Protein AF-A0A2L2YFV2-F1 (afdb_monomer_lite)

InterPro domains:
  IPR015350 Beta-trefoil DNA-binding domain [PF09270] (28-150)
  IPR015350 Beta-trefoil DNA-binding domain [SM01268] (1-150)
  IPR036358 Beta-trefoil domain superfamily [SSF110217] (1-155)
  IPR040159 Suppressor of hairless-like [PTHR10665] (2-182)

Radius of gyration: 19.8 Å; chains: 1; bounding box: 52×30×69 Å

Sequence (187 aa):
VCIASGSRVALFNRLLSQPVSTRYPHVENGNFHASSTQWGAFTIHILDDTESESEEFTVYDGYIHYGSTVKLVCSVTGMALPRLLMGKVDKQTALLDADDPVSQLHKCAFYMRDTERMYLCLSKERIIQFEATPCPKEPNKEMINDGSSWTVISTDKAEYTFCEGMGPVRSTVTPVPVVHSLQFMIF

pLDDT: mean 94.72, std 4.3, range [67.19, 98.56]

Foldseek 3Di:
DFAKQQFKKWKWADVVVDLQRIWTFDADPNATWTDSPDHFIWHKFFADPPDDWDLDGDGDTDTDWQQTFIWTAGPPPRDIDTTWGKFFDDPQKTFQPGGGGDDAFGKIFTAHPPDQQWTFFDDPTGTDTDHWDQDPVCNRITGHDSRRIMTMHTDDDDDADDDPPVDDDPDDCPPGDDDDDDDDDDD

Secondary structure (DSSP, 8-state):
-BPBTT-EEEEEEEGGG-GGGEEEEEEETTEEEEESS----EEEEE--TTPPS-SS---B-SB-BTT-EEEEEETTT--B---EEEEEEETTEEESS--SBPBTT-EEEEEETTSSSEEEEEETTEEEEEEPEEPTT-TTEEE--GGG-EEEEE----------TTS--SS--PSPP------PPP-

Organism: Parasteatoda tepidariorum (NCBI:txid114398)

Structure (mmCIF, N/CA/C/O backbone):
data_AF-A0A2L2YFV2-F1
#
_entry.id   AF-A0A2L2YFV2-F1
#
loop_
_atom_site.group_PDB
_atom_site.id
_atom_site.type_symbol
_atom_site.label_atom_id
_atom_site.label_alt_id
_atom_site.label_comp_id
_atom_site.label_asym_id
_atom_site.label_entity_id
_atom_site.label_seq_id
_atom_site.pdbx_PDB_ins_code
_atom_site.Cartn_x
_atom_site.Cartn_y
_atom_site.Cartn_z
_atom_site.occupancy
_atom_site.B_iso_or_equiv
_atom_site.auth_seq_id
_atom_site.auth_comp_id
_atom_site.auth_asym_id
_atom_site.auth_atom_id
_atom_site.pdbx_PDB_model_num
ATOM 1 N N . VAL A 1 1 ? -6.351 14.250 -5.534 1.00 84.94 1 VAL A N 1
ATOM 2 C CA . VAL A 1 1 ? -5.660 13.244 -6.378 1.00 84.94 1 VAL A CA 1
ATOM 3 C C . VAL A 1 1 ? -5.932 11.892 -5.749 1.00 84.94 1 VAL A C 1
ATOM 5 O O . VAL A 1 1 ? -5.457 11.674 -4.640 1.00 84.94 1 VAL A O 1
ATOM 8 N N . CYS A 1 2 ? -6.748 11.060 -6.396 1.00 94.50 2 CYS A N 1
ATOM 9 C CA . CYS A 1 2 ? -7.244 9.795 -5.841 1.00 94.50 2 CYS A CA 1
ATOM 10 C C . CYS A 1 2 ? -6.307 8.620 -6.161 1.00 94.50 2 CYS A C 1
ATOM 12 O O . CYS A 1 2 ? -5.455 8.729 -7.044 1.00 94.50 2 CYS A O 1
ATOM 14 N N . ILE A 1 3 ? -6.477 7.505 -5.452 1.00 97.88 3 ILE A N 1
ATOM 15 C CA . ILE A 1 3 ? -5.780 6.237 -5.709 1.00 97.88 3 ILE A CA 1
ATOM 16 C C . ILE A 1 3 ? -6.715 5.319 -6.501 1.00 97.88 3 ILE A C 1
ATOM 18 O O . ILE A 1 3 ? -7.868 5.146 -6.116 1.00 97.88 3 ILE A O 1
ATOM 22 N N . ALA A 1 4 ? -6.238 4.754 -7.610 1.00 98.12 4 ALA A N 1
ATOM 23 C CA . ALA A 1 4 ? -7.005 3.822 -8.437 1.00 98.12 4 ALA A CA 1
ATOM 24 C C . ALA A 1 4 ? -6.708 2.363 -8.061 1.00 98.12 4 ALA A C 1
ATOM 26 O O . ALA A 1 4 ? -5.579 2.034 -7.682 1.00 98.12 4 ALA A O 1
ATOM 27 N N . SER A 1 5 ? -7.698 1.488 -8.219 1.00 98.25 5 SER A N 1
ATOM 28 C CA . SER A 1 5 ? -7.498 0.037 -8.201 1.00 98.25 5 SER A CA 1
ATOM 29 C C . SER A 1 5 ? -6.490 -0.370 -9.279 1.00 98.25 5 SER A C 1
ATOM 31 O O . SER A 1 5 ? -6.430 0.237 -10.347 1.00 98.25 5 SER A O 1
ATOM 33 N N . GLY A 1 6 ? -5.637 -1.346 -8.978 1.00 97.75 6 GLY A N 1
ATOM 34 C CA . GLY A 1 6 ? -4.541 -1.781 -9.845 1.00 97.75 6 GLY A CA 1
ATOM 35 C C . GLY A 1 6 ? -3.330 -0.840 -9.884 1.00 97.75 6 GLY A C 1
ATOM 36 O O . GLY A 1 6 ? -2.313 -1.192 -10.482 1.00 97.75 6 GLY A O 1
ATOM 37 N N . SER A 1 7 ? -3.382 0.332 -9.238 1.00 97.94 7 SER A N 1
ATOM 38 C CA . SER A 1 7 ? -2.209 1.207 -9.121 1.00 97.94 7 SER A CA 1
ATOM 39 C C . SER A 1 7 ? -1.260 0.738 -8.015 1.00 97.94 7 SER A C 1
ATOM 41 O O . SER A 1 7 ? -1.624 -0.059 -7.147 1.00 97.94 7 SER A O 1
ATOM 43 N N . ARG A 1 8 ? -0.017 1.231 -8.039 1.00 98.31 8 ARG A N 1
ATOM 44 C CA . ARG A 1 8 ? 0.983 0.925 -7.010 1.00 98.31 8 ARG A CA 1
ATOM 45 C C . ARG A 1 8 ? 0.995 1.994 -5.930 1.00 98.31 8 ARG A C 1
ATOM 47 O O . ARG A 1 8 ? 0.986 3.190 -6.221 1.00 98.31 8 ARG A O 1
ATOM 54 N N . VAL A 1 9 ? 1.100 1.559 -4.682 1.00 98.50 9 VAL A N 1
ATOM 55 C CA . VAL A 1 9 ? 1.218 2.412 -3.501 1.00 98.50 9 VAL A CA 1
ATOM 56 C C . VAL A 1 9 ? 2.385 1.977 -2.623 1.00 98.50 9 VAL A C 1
ATOM 58 O O . VAL A 1 9 ? 2.744 0.802 -2.572 1.00 98.50 9 VAL A O 1
ATOM 61 N N . ALA A 1 10 ? 2.968 2.931 -1.912 1.00 98.38 10 ALA A N 1
ATOM 62 C CA . ALA A 1 10 ? 3.795 2.680 -0.747 1.00 98.38 10 ALA A CA 1
ATOM 63 C C . ALA A 1 10 ? 3.011 3.056 0.510 1.00 98.38 10 ALA A C 1
ATOM 65 O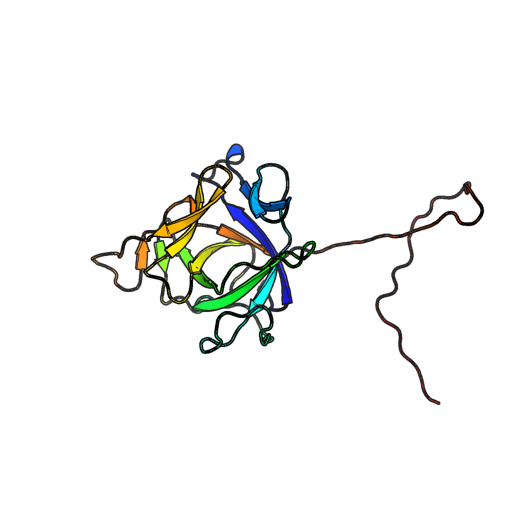 O . ALA A 1 10 ? 2.170 3.961 0.507 1.00 98.38 10 ALA A O 1
ATOM 66 N N . LEU A 1 11 ? 3.326 2.359 1.595 1.00 98.19 11 LEU A N 1
ATOM 67 C CA . LEU A 1 11 ? 2.799 2.636 2.921 1.00 98.19 11 LEU A CA 1
ATOM 68 C C . LEU A 1 11 ? 3.949 3.024 3.838 1.00 98.19 11 LEU A C 1
ATOM 70 O O . LEU A 1 11 ? 5.046 2.474 3.739 1.00 98.19 11 LEU A O 1
ATOM 74 N N . PHE A 1 12 ? 3.698 3.946 4.757 1.00 97.31 12 PHE A N 1
ATOM 75 C CA . PHE A 1 12 ? 4.652 4.232 5.817 1.00 97.31 12 PHE A CA 1
ATOM 76 C C . PHE A 1 12 ? 3.969 4.646 7.110 1.00 97.31 12 PHE A C 1
ATOM 78 O O . PHE A 1 12 ? 2.925 5.294 7.111 1.00 97.31 12 PHE A O 1
ATOM 85 N N . ASN A 1 13 ? 4.589 4.300 8.228 1.00 95.88 13 ASN A N 1
ATOM 86 C CA . ASN A 1 13 ? 4.187 4.737 9.555 1.00 95.88 13 ASN A CA 1
ATOM 87 C C . ASN A 1 13 ? 5.272 5.657 10.129 1.00 95.88 13 ASN A C 1
ATOM 89 O O . ASN A 1 13 ? 6.462 5.428 9.911 1.00 95.88 13 ASN A O 1
ATOM 93 N N . ARG A 1 14 ? 4.860 6.704 10.852 1.00 91.50 14 ARG A N 1
ATOM 94 C CA . ARG A 1 14 ? 5.745 7.573 11.642 1.00 91.50 14 ARG A CA 1
ATOM 95 C C . ARG A 1 14 ? 5.213 7.666 13.062 1.00 91.50 14 ARG A C 1
ATOM 97 O O . ARG A 1 14 ? 4.326 8.478 13.336 1.00 91.50 14 ARG A O 1
ATOM 104 N N . LEU A 1 15 ? 5.786 6.881 13.969 1.00 84.94 15 LEU A N 1
ATOM 105 C CA . LEU A 1 15 ? 5.454 6.957 15.390 1.00 84.94 15 LEU A CA 1
ATOM 106 C C . LEU A 1 15 ? 5.728 8.370 15.913 1.00 84.94 15 LEU A C 1
ATOM 108 O O . LEU A 1 15 ? 6.819 8.915 15.711 1.00 84.94 15 LEU A O 1
ATOM 112 N N . LEU A 1 16 ? 4.720 8.961 16.561 1.00 81.12 16 LEU A N 1
ATOM 113 C CA . LEU A 1 16 ? 4.769 10.304 17.150 1.00 81.12 16 LEU A CA 1
ATOM 114 C C . LEU A 1 16 ? 5.212 11.410 16.173 1.00 81.12 16 LEU A C 1
ATOM 116 O O . LEU A 1 16 ? 5.716 12.449 16.590 1.00 81.12 16 LEU A O 1
ATOM 120 N N . SER A 1 17 ? 5.033 11.202 14.864 1.00 79.00 17 SER A N 1
ATOM 121 C CA . SER A 1 17 ? 5.458 12.141 13.813 1.00 79.00 17 SER A CA 1
ATOM 122 C C . SER A 1 17 ? 6.967 12.445 13.787 1.00 79.00 17 SER A C 1
ATOM 124 O O . SER A 1 17 ? 7.381 13.479 13.265 1.00 79.00 17 SER A O 1
ATOM 126 N N . GLN A 1 18 ? 7.810 11.547 14.306 1.00 83.81 18 GLN A N 1
ATOM 127 C CA . GLN A 1 18 ? 9.267 11.706 14.271 1.00 83.81 18 GLN A CA 1
ATOM 128 C C . GLN A 1 18 ? 9.857 11.149 12.958 1.00 83.81 18 GLN A C 1
ATOM 130 O O . GLN A 1 18 ? 9.578 10.007 12.604 1.00 83.81 18 GLN A O 1
ATOM 135 N N . PRO A 1 19 ? 10.714 11.879 12.217 1.00 84.75 19 PRO A N 1
ATOM 136 C CA . PRO A 1 19 ? 11.273 11.367 10.958 1.00 84.75 19 PRO A CA 1
ATOM 137 C C . PRO A 1 19 ? 12.090 10.075 11.122 1.00 84.75 19 PRO A C 1
ATOM 139 O O . PRO A 1 19 ? 11.992 9.172 10.293 1.00 84.75 19 PRO A O 1
ATOM 142 N N . VAL A 1 20 ? 12.840 9.950 12.223 1.00 90.00 20 VAL A N 1
ATOM 143 C CA . VAL A 1 20 ? 13.681 8.776 12.536 1.00 90.00 20 VAL A CA 1
ATOM 144 C C . VAL A 1 20 ? 12.870 7.505 12.833 1.00 90.00 20 VAL A C 1
ATOM 146 O O . VAL A 1 20 ? 13.371 6.383 12.710 1.00 90.00 20 VAL A O 1
ATOM 149 N N . SER A 1 21 ? 11.594 7.657 13.192 1.00 90.38 21 SER A N 1
ATOM 150 C CA . SER A 1 21 ? 10.694 6.533 13.444 1.00 90.38 21 SER A CA 1
ATOM 151 C C . SER A 1 21 ? 9.995 6.040 12.178 1.00 90.38 21 SER A C 1
ATOM 153 O O . SER A 1 21 ? 9.200 5.108 12.268 1.00 90.38 21 SER A O 1
ATOM 155 N N . THR A 1 22 ? 10.293 6.621 11.006 1.00 95.19 22 THR A N 1
ATOM 156 C CA . THR A 1 22 ? 9.661 6.194 9.754 1.00 95.19 22 THR A CA 1
ATOM 157 C C . THR A 1 22 ? 9.969 4.725 9.487 1.00 95.19 22 THR A C 1
ATOM 159 O O . THR A 1 22 ? 11.131 4.303 9.522 1.00 95.19 22 THR A O 1
ATOM 162 N N . ARG A 1 23 ? 8.921 3.943 9.243 1.00 96.88 23 ARG A N 1
ATOM 163 C CA . ARG A 1 23 ? 9.013 2.544 8.830 1.00 96.88 23 ARG A CA 1
ATOM 164 C C . ARG A 1 23 ? 8.089 2.287 7.653 1.00 96.88 23 ARG A C 1
ATOM 166 O O . ARG A 1 23 ? 6.987 2.833 7.604 1.00 96.88 23 ARG A O 1
ATOM 173 N N . TYR A 1 24 ? 8.528 1.427 6.750 1.00 97.06 24 TYR A N 1
ATOM 174 C CA . TYR A 1 24 ? 7.813 1.052 5.539 1.00 97.06 24 TYR A CA 1
ATOM 175 C C . TYR A 1 24 ? 7.578 -0.459 5.542 1.00 97.06 24 TYR A C 1
ATOM 177 O O . TYR A 1 24 ? 8.526 -1.207 5.799 1.00 97.06 24 TYR A O 1
ATOM 185 N N . PRO A 1 25 ? 6.361 -0.946 5.247 1.00 96.06 25 PRO A N 1
ATOM 186 C CA . PRO A 1 25 ? 6.159 -2.352 4.953 1.00 96.06 25 PRO A CA 1
ATOM 187 C C . PRO A 1 25 ? 7.020 -2.750 3.756 1.00 96.06 25 PRO A C 1
ATOM 189 O O . PRO A 1 25 ? 7.014 -2.089 2.715 1.00 96.06 25 PRO A O 1
ATOM 192 N N . HIS A 1 26 ? 7.776 -3.823 3.919 1.00 95.94 26 HIS A N 1
ATOM 193 C CA . HIS A 1 26 ? 8.651 -4.379 2.902 1.00 95.94 26 HIS A CA 1
ATOM 194 C C . HIS A 1 26 ? 8.616 -5.905 2.999 1.00 95.94 26 HIS A C 1
ATOM 196 O O . HIS A 1 26 ? 8.354 -6.467 4.066 1.00 95.94 26 HIS A O 1
ATOM 202 N N . VAL A 1 27 ? 8.837 -6.574 1.871 1.00 94.00 27 VAL A N 1
ATOM 203 C CA . VAL A 1 27 ? 8.845 -8.033 1.796 1.00 94.00 27 VAL A CA 1
ATOM 204 C C . VAL A 1 27 ? 10.265 -8.481 1.505 1.00 94.00 27 VAL A C 1
ATOM 206 O O . VAL A 1 27 ? 10.822 -8.153 0.464 1.00 94.00 27 VAL A O 1
ATOM 209 N N . GLU A 1 28 ? 10.842 -9.250 2.419 1.00 91.44 28 GLU A N 1
ATOM 210 C CA . GLU A 1 28 ? 12.174 -9.838 2.269 1.00 91.44 28 GLU A CA 1
ATOM 211 C C . GLU A 1 28 ? 12.137 -11.265 2.813 1.00 91.44 28 GLU A C 1
ATOM 213 O O . GLU A 1 28 ? 11.465 -11.536 3.810 1.00 91.44 28 GLU A O 1
ATOM 218 N N . ASN A 1 29 ? 12.820 -12.193 2.136 1.00 89.00 29 ASN A N 1
ATOM 219 C CA . ASN A 1 29 ? 12.881 -13.608 2.524 1.00 89.00 29 ASN A CA 1
ATOM 220 C C . ASN A 1 29 ? 11.495 -14.227 2.794 1.00 89.00 29 ASN A C 1
ATOM 222 O O . ASN A 1 29 ? 11.298 -14.945 3.775 1.00 89.00 29 ASN A O 1
ATOM 226 N N . GLY A 1 30 ? 10.515 -13.898 1.947 1.00 87.25 30 GLY A N 1
ATOM 227 C CA . GLY A 1 30 ? 9.156 -14.431 2.045 1.00 87.25 30 GLY A CA 1
ATOM 228 C C . GLY A 1 30 ? 8.348 -13.924 3.244 1.00 87.25 30 GLY A C 1
ATOM 229 O O . GLY A 1 30 ? 7.367 -14.564 3.606 1.00 87.25 30 GLY A O 1
ATOM 230 N N . ASN A 1 31 ? 8.744 -12.821 3.891 1.00 89.88 31 ASN A N 1
ATOM 231 C CA . ASN A 1 31 ? 8.040 -12.280 5.053 1.00 89.88 31 ASN A CA 1
ATOM 232 C C . ASN A 1 31 ? 7.833 -10.766 4.964 1.00 89.88 31 ASN A C 1
ATOM 234 O O . ASN A 1 31 ? 8.729 -10.010 4.577 1.00 89.88 31 ASN A O 1
ATOM 238 N N . PHE A 1 32 ? 6.655 -10.323 5.410 1.00 92.00 32 PHE A N 1
ATOM 239 C CA . PHE A 1 32 ? 6.383 -8.913 5.661 1.00 92.00 32 PHE A CA 1
ATOM 240 C C . PHE A 1 32 ? 7.099 -8.461 6.932 1.00 92.00 32 PHE A C 1
ATOM 242 O O . PHE A 1 32 ? 6.913 -9.020 8.013 1.00 92.00 32 PHE A O 1
ATOM 249 N N . HIS A 1 33 ? 7.879 -7.400 6.812 1.00 93.94 33 HIS A N 1
ATOM 250 C CA . HIS A 1 33 ? 8.497 -6.713 7.936 1.00 93.94 33 HIS A CA 1
ATOM 251 C C . HIS A 1 33 ? 8.412 -5.204 7.711 1.00 93.94 33 HIS A C 1
ATOM 253 O O . HIS A 1 33 ? 7.942 -4.727 6.675 1.00 93.94 33 HIS A O 1
ATOM 259 N N . ALA A 1 34 ? 8.833 -4.445 8.712 1.00 94.38 34 ALA A N 1
ATOM 260 C CA . ALA A 1 34 ? 8.837 -2.999 8.656 1.00 94.38 34 ALA A CA 1
ATOM 261 C C . ALA A 1 34 ? 10.274 -2.482 8.621 1.00 94.38 34 ALA A C 1
ATOM 263 O O . ALA A 1 34 ? 10.976 -2.502 9.632 1.00 94.38 34 ALA A O 1
ATOM 264 N N . SER A 1 35 ? 10.705 -2.016 7.453 1.00 95.31 35 SER A N 1
ATOM 265 C CA . SER A 1 35 ? 12.066 -1.544 7.216 1.00 95.31 35 SER A CA 1
ATOM 266 C C . SER A 1 35 ? 12.187 -0.036 7.441 1.00 95.31 35 SER A C 1
ATOM 268 O O . SER A 1 35 ? 11.247 0.726 7.218 1.00 95.31 35 SER A O 1
ATOM 270 N N . SER A 1 36 ? 13.351 0.410 7.913 1.00 94.88 36 SER A N 1
ATOM 271 C CA . SER A 1 36 ? 13.714 1.830 8.029 1.00 94.88 36 SER A CA 1
ATOM 272 C C . SER A 1 36 ? 14.465 2.360 6.803 1.00 94.88 36 SER A C 1
ATOM 274 O O . SER A 1 36 ? 14.650 3.571 6.684 1.00 94.88 36 SER A O 1
ATOM 276 N N . THR A 1 37 ? 14.898 1.477 5.899 1.00 94.88 37 THR A N 1
ATOM 277 C CA . THR A 1 37 ? 15.796 1.799 4.775 1.00 94.88 37 THR A CA 1
ATOM 278 C C . THR A 1 37 ? 15.232 1.410 3.412 1.00 94.88 37 THR A C 1
ATOM 280 O O . THR A 1 37 ? 15.624 1.992 2.404 1.00 94.88 37 THR A O 1
ATOM 283 N N . GLN A 1 38 ? 14.311 0.451 3.371 1.00 95.44 38 GLN A N 1
ATOM 284 C CA . GLN A 1 38 ? 13.668 -0.050 2.160 1.00 95.44 38 GLN A CA 1
ATOM 285 C C . GLN A 1 38 ? 12.155 0.079 2.292 1.00 95.44 38 GLN A C 1
ATOM 287 O O . GLN A 1 38 ? 11.626 0.114 3.399 1.00 95.44 38 GLN A O 1
ATOM 292 N N . TRP A 1 39 ? 11.454 0.144 1.166 1.00 96.50 39 TRP A N 1
ATOM 293 C CA . TRP A 1 39 ? 10.001 0.236 1.121 1.00 96.50 39 TRP A CA 1
ATOM 294 C C . TRP A 1 39 ? 9.462 -0.653 0.005 1.00 96.50 39 TRP A C 1
ATOM 296 O O . TRP A 1 39 ? 10.063 -0.758 -1.062 1.00 96.50 39 TRP A O 1
ATOM 306 N N . GLY A 1 40 ? 8.340 -1.323 0.262 1.00 96.31 40 GLY A N 1
ATOM 307 C CA . GLY A 1 40 ? 7.636 -2.105 -0.746 1.00 96.31 40 GLY A CA 1
ATOM 308 C C . GLY A 1 40 ? 6.693 -1.234 -1.572 1.00 96.31 40 GLY A C 1
ATOM 309 O O . GLY A 1 40 ? 5.963 -0.406 -1.025 1.00 96.31 40 GLY A O 1
ATOM 310 N N . ALA A 1 41 ? 6.679 -1.455 -2.885 1.00 97.88 41 ALA A N 1
ATOM 311 C CA . ALA A 1 41 ? 5.595 -1.014 -3.754 1.00 97.88 41 ALA A CA 1
ATOM 312 C C . ALA A 1 41 ? 4.543 -2.129 -3.828 1.00 97.88 41 ALA A C 1
ATOM 314 O O . ALA A 1 41 ? 4.852 -3.246 -4.259 1.00 97.88 41 ALA A O 1
ATOM 315 N N . PHE A 1 42 ? 3.313 -1.829 -3.426 1.00 98.38 42 PHE A N 1
ATOM 316 C CA . PHE A 1 42 ? 2.196 -2.768 -3.404 1.00 98.38 42 PHE A CA 1
ATOM 317 C C . PHE A 1 42 ? 1.150 -2.356 -4.431 1.00 98.38 42 PHE A C 1
ATOM 319 O O . PHE A 1 42 ? 0.725 -1.203 -4.443 1.00 98.38 42 PHE A O 1
ATOM 326 N N . THR A 1 43 ? 0.721 -3.280 -5.280 1.00 98.38 43 THR A N 1
ATOM 327 C CA . THR A 1 43 ? -0.481 -3.085 -6.088 1.00 98.38 43 THR A CA 1
ATOM 328 C C . THR A 1 43 ? -1.693 -3.193 -5.167 1.00 98.38 43 THR A C 1
ATOM 330 O O . THR A 1 43 ? -1.803 -4.160 -4.410 1.00 98.38 43 THR A O 1
ATOM 333 N N . ILE A 1 44 ? -2.566 -2.187 -5.190 1.00 98.56 44 ILE A N 1
ATOM 334 C CA . ILE A 1 44 ? -3.800 -2.162 -4.398 1.00 98.56 44 ILE A CA 1
ATOM 335 C C . ILE A 1 44 ? -4.989 -2.523 -5.288 1.00 98.56 44 ILE A C 1
ATOM 337 O O . ILE A 1 44 ? -5.233 -1.857 -6.290 1.00 98.56 44 ILE A O 1
ATOM 341 N N . HIS A 1 45 ? -5.722 -3.575 -4.936 1.00 98.38 45 HIS A N 1
ATOM 342 C CA . HIS A 1 45 ? -6.883 -4.061 -5.688 1.00 98.38 45 HIS A CA 1
ATOM 343 C C . HIS A 1 45 ? -8.160 -3.888 -4.874 1.00 98.38 45 HIS A C 1
ATOM 345 O O . HIS A 1 45 ? -8.161 -4.247 -3.700 1.00 98.38 45 HIS A O 1
ATOM 351 N N . ILE A 1 46 ? -9.226 -3.374 -5.490 1.00 98.06 46 ILE A N 1
ATOM 352 C CA . ILE A 1 46 ? -10.588 -3.426 -4.934 1.00 98.06 46 ILE A CA 1
ATOM 353 C C . ILE A 1 46 ? -11.144 -4.833 -5.140 1.00 98.06 46 ILE A C 1
ATOM 355 O O . ILE A 1 46 ? -11.002 -5.390 -6.231 1.00 98.06 46 ILE A O 1
ATOM 359 N N . LEU A 1 47 ? -11.792 -5.357 -4.103 1.00 96.75 47 LEU A N 1
ATOM 360 C CA . LEU A 1 47 ? -12.506 -6.630 -4.104 1.00 96.75 47 LEU A CA 1
ATOM 361 C C . LEU A 1 47 ? -13.991 -6.411 -3.804 1.00 96.75 47 LEU A C 1
ATOM 363 O O . LEU A 1 47 ? -14.357 -5.393 -3.211 1.00 96.75 47 LEU A O 1
ATOM 367 N N . ASP A 1 48 ? -14.824 -7.389 -4.156 1.00 93.25 48 ASP A N 1
ATOM 368 C CA . ASP A 1 48 ? -16.204 -7.437 -3.673 1.00 93.25 48 ASP A CA 1
ATOM 369 C C . ASP A 1 48 ? -16.222 -7.775 -2.172 1.00 93.25 48 ASP A C 1
ATOM 371 O O . ASP A 1 48 ? -15.432 -8.581 -1.675 1.00 93.25 48 ASP A O 1
ATOM 375 N N . ASP A 1 49 ? -17.142 -7.167 -1.427 1.00 87.81 49 ASP A N 1
ATOM 376 C CA . ASP A 1 49 ? -17.291 -7.399 0.011 1.00 87.81 49 ASP A CA 1
ATOM 377 C C . ASP A 1 49 ? -17.702 -8.835 0.363 1.00 87.81 49 ASP A C 1
ATOM 379 O O . ASP A 1 49 ? -17.477 -9.286 1.488 1.00 87.81 49 ASP A O 1
ATOM 383 N N . THR A 1 50 ? -18.307 -9.551 -0.585 1.00 88.38 50 THR A N 1
ATOM 384 C CA . THR A 1 50 ? -18.727 -10.950 -0.444 1.00 88.38 50 THR A CA 1
ATOM 385 C C . THR A 1 50 ? -17.636 -11.948 -0.832 1.00 88.38 50 THR A C 1
ATOM 387 O O . THR A 1 50 ? -17.784 -13.147 -0.587 1.00 88.38 50 THR A O 1
ATOM 390 N N . GLU A 1 51 ? -16.535 -11.476 -1.417 1.00 88.88 51 GLU A N 1
ATOM 391 C CA . GLU A 1 51 ? -15.476 -12.330 -1.938 1.00 88.88 51 GLU A CA 1
ATOM 392 C C . GLU A 1 51 ? -14.669 -12.957 -0.802 1.00 88.88 51 GLU A C 1
ATOM 394 O O . GLU A 1 51 ? -14.184 -12.257 0.084 1.00 88.88 51 GLU A O 1
ATOM 399 N N . SER A 1 52 ? -14.530 -14.284 -0.806 1.00 90.81 52 SER A N 1
ATOM 400 C CA . SER A 1 52 ? -13.790 -15.030 0.218 1.00 90.81 52 SER A CA 1
ATOM 401 C C . SER A 1 52 ? -12.274 -14.828 0.118 1.00 90.81 52 SER A C 1
ATOM 403 O O . SER A 1 52 ? -11.752 -14.404 -0.907 1.00 90.81 52 SER A O 1
ATOM 405 N N . GLU A 1 53 ? -11.536 -15.184 1.172 1.00 92.81 53 GLU A N 1
ATOM 406 C CA . GLU A 1 53 ? -10.072 -15.160 1.120 1.00 92.81 53 GLU A CA 1
ATOM 407 C C . GLU A 1 53 ? -9.530 -16.239 0.166 1.00 92.81 53 GLU A C 1
ATOM 409 O O . GLU A 1 53 ? -9.741 -17.431 0.383 1.00 92.81 53 GLU A O 1
ATOM 414 N N . SER A 1 54 ? -8.805 -15.819 -0.870 1.00 90.94 54 SER A N 1
ATOM 415 C CA . SER A 1 54 ? -8.194 -16.699 -1.875 1.00 90.94 54 SER A CA 1
ATOM 416 C C . SER A 1 54 ? -6.944 -16.067 -2.498 1.00 90.94 54 SER A C 1
AT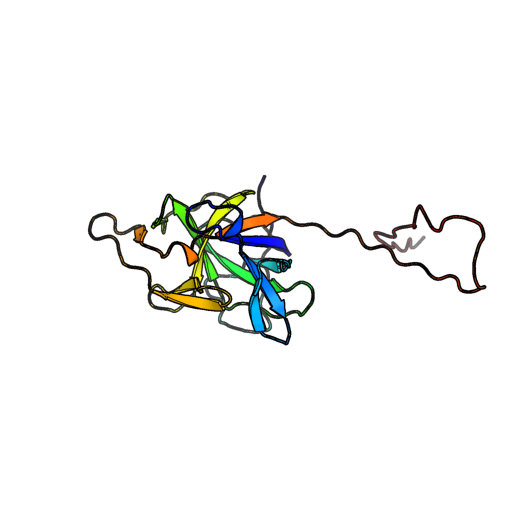OM 418 O O . SER A 1 54 ? -6.761 -14.847 -2.464 1.00 90.94 54 SER A O 1
ATOM 420 N N . GLU A 1 55 ? -6.057 -16.893 -3.061 1.00 88.12 55 GLU A N 1
ATOM 421 C CA . GLU A 1 55 ? -4.907 -16.412 -3.848 1.00 88.12 55 GLU A CA 1
ATOM 422 C C . GLU A 1 55 ? -5.343 -15.861 -5.213 1.00 88.12 55 GLU A C 1
ATOM 424 O O . GLU A 1 55 ? -4.813 -14.848 -5.664 1.00 88.12 55 GLU A O 1
ATOM 429 N N . GLU A 1 56 ? -6.353 -16.483 -5.826 1.00 90.44 56 GLU A N 1
ATOM 430 C CA . GLU A 1 56 ? -7.018 -16.008 -7.041 1.00 90.44 56 GLU A CA 1
ATOM 43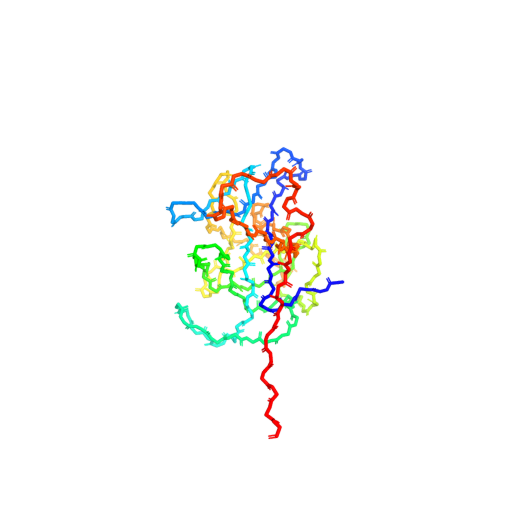1 C C . GLU A 1 56 ? -8.295 -15.255 -6.667 1.00 90.44 56 GLU A C 1
ATOM 433 O O . GLU A 1 56 ? -9.173 -15.817 -6.016 1.00 90.44 56 GLU A O 1
ATOM 438 N N . PHE A 1 57 ? -8.403 -13.991 -7.065 1.00 92.38 57 PHE A N 1
ATOM 439 C CA . PHE A 1 57 ? -9.526 -13.117 -6.726 1.00 92.38 57 PHE A CA 1
ATOM 440 C C . PHE A 1 57 ? -9.884 -12.207 -7.901 1.00 92.38 57 PHE A C 1
ATOM 442 O O . PHE A 1 57 ? -9.054 -11.914 -8.768 1.00 92.38 57 PHE A O 1
ATOM 449 N N . THR A 1 58 ? -11.126 -11.744 -7.913 1.00 93.12 58 THR A N 1
ATOM 450 C CA . THR A 1 58 ? -11.661 -10.820 -8.906 1.00 93.12 58 THR A CA 1
ATOM 451 C C . THR A 1 58 ? -11.258 -9.399 -8.540 1.00 93.12 58 THR A C 1
ATOM 453 O O . THR A 1 58 ? -11.395 -8.961 -7.402 1.00 93.12 58 THR A O 1
ATOM 456 N N . VAL A 1 59 ? -10.731 -8.662 -9.514 1.00 93.12 59 VAL A N 1
ATOM 457 C CA . VAL A 1 59 ? -10.324 -7.267 -9.325 1.00 93.12 59 VAL A CA 1
ATOM 458 C C . VAL A 1 59 ? -11.366 -6.357 -9.948 1.00 93.12 59 VAL A C 1
ATOM 460 O O . VAL A 1 59 ? -11.767 -6.562 -11.093 1.00 93.12 59 VAL A O 1
ATOM 463 N N . TYR A 1 60 ? -11.752 -5.321 -9.210 1.00 95.69 60 TYR A N 1
ATOM 464 C CA . TYR A 1 60 ? -12.671 -4.296 -9.688 1.00 95.69 60 TYR A CA 1
ATOM 465 C C . TYR A 1 60 ? -11.926 -3.005 -10.016 1.00 95.69 60 TYR A C 1
ATOM 467 O O . TYR A 1 60 ? -11.048 -2.573 -9.264 1.00 95.69 60 TYR A O 1
ATOM 475 N N . ASP A 1 61 ? -12.288 -2.377 -11.131 1.00 96.56 61 ASP A N 1
ATOM 476 C CA . ASP A 1 61 ? -11.792 -1.056 -11.508 1.00 96.56 61 ASP A CA 1
ATOM 477 C C . ASP A 1 61 ? -12.482 0.051 -10.699 1.00 96.56 61 ASP A C 1
ATOM 479 O O . ASP A 1 61 ? -13.609 -0.096 -10.227 1.00 96.56 61 ASP A O 1
ATOM 483 N N . GLY A 1 62 ? -11.815 1.199 -10.571 1.00 97.00 62 GLY A N 1
ATOM 484 C CA . GLY A 1 62 ? -12.356 2.379 -9.897 1.00 97.00 62 GLY A CA 1
ATOM 485 C C . GLY A 1 62 ? -11.357 3.043 -8.958 1.00 97.00 62 GLY A C 1
ATOM 486 O O . GLY A 1 62 ? -10.191 2.653 -8.875 1.00 97.00 62 GLY A O 1
ATOM 487 N N . TYR A 1 63 ? -11.812 4.076 -8.251 1.00 98.00 63 TYR A N 1
ATOM 488 C CA . TYR A 1 63 ? -11.025 4.724 -7.202 1.00 98.00 63 TYR A CA 1
ATOM 489 C C . TYR A 1 63 ? -11.278 4.061 -5.850 1.00 98.00 63 TYR A C 1
ATOM 491 O O . TYR A 1 63 ? -12.415 3.728 -5.521 1.00 98.00 63 TYR A O 1
ATOM 499 N N . ILE A 1 64 ? -10.220 3.911 -5.053 1.00 98.19 64 ILE A N 1
ATOM 500 C CA . ILE A 1 64 ? -10.319 3.391 -3.690 1.00 98.19 64 ILE A CA 1
ATOM 501 C C . ILE A 1 64 ? -11.061 4.416 -2.827 1.00 98.19 64 ILE A C 1
ATOM 503 O O . ILE A 1 64 ? -10.655 5.580 -2.769 1.00 98.19 64 ILE A O 1
ATOM 507 N N . HIS A 1 65 ? -12.113 3.984 -2.139 1.00 98.31 65 HIS A N 1
ATOM 508 C CA . HIS A 1 65 ? -12.823 4.781 -1.138 1.00 98.31 65 HIS A CA 1
ATOM 509 C C . HIS A 1 65 ? -12.581 4.193 0.252 1.00 98.31 65 HIS A C 1
ATOM 511 O O . HIS A 1 65 ? -12.252 3.010 0.392 1.00 98.31 65 HIS A O 1
ATOM 517 N N . TYR A 1 66 ? -12.731 5.004 1.295 1.00 98.38 66 TYR A N 1
ATOM 518 C CA . TYR A 1 66 ? -12.813 4.443 2.641 1.00 98.38 66 TYR A CA 1
ATOM 519 C C . TYR A 1 66 ? -14.023 3.503 2.753 1.00 98.38 66 TYR A C 1
ATOM 521 O O . TYR A 1 66 ? -15.007 3.650 2.032 1.00 98.38 66 TYR A O 1
ATOM 529 N N . GLY A 1 67 ? -13.880 2.455 3.561 1.00 96.81 67 GLY A N 1
ATOM 530 C CA . GLY A 1 67 ? -14.831 1.347 3.624 1.00 96.81 67 GLY A CA 1
ATOM 531 C C . GLY A 1 67 ? -14.700 0.325 2.488 1.00 96.81 67 GLY A C 1
ATOM 532 O O . GLY A 1 67 ? -15.362 -0.701 2.544 1.00 96.81 67 GLY A O 1
ATOM 533 N N . SER A 1 68 ? -13.836 0.535 1.486 1.00 97.12 68 SER A N 1
ATOM 534 C CA . SER A 1 68 ? -13.600 -0.483 0.449 1.00 97.12 68 SER A CA 1
ATOM 535 C C . SER A 1 68 ? -12.819 -1.677 1.005 1.00 97.12 68 SER A C 1
ATOM 537 O O . SER A 1 68 ? -11.827 -1.494 1.726 1.00 97.12 68 SER A O 1
ATOM 539 N N . THR A 1 69 ? -13.211 -2.892 0.612 1.00 97.56 69 THR A N 1
ATOM 540 C CA . THR A 1 69 ? -12.376 -4.087 0.784 1.00 97.56 69 THR A CA 1
ATOM 541 C C . THR A 1 69 ? -11.273 -4.082 -0.270 1.00 97.56 69 THR A C 1
ATOM 543 O O . THR A 1 69 ? -11.530 -3.990 -1.471 1.00 97.56 69 THR A O 1
ATOM 546 N N . VAL A 1 70 ? -10.024 -4.164 0.183 1.00 97.88 70 VAL A N 1
ATOM 547 C CA . VAL A 1 70 ? -8.835 -4.117 -0.661 1.00 97.88 70 VAL A CA 1
ATOM 548 C C . VAL A 1 70 ? -7.882 -5.270 -0.380 1.00 97.88 70 VAL A C 1
ATOM 550 O O . VAL A 1 70 ? -7.820 -5.805 0.730 1.00 97.88 70 VAL A O 1
ATOM 553 N N . LYS A 1 71 ? -7.076 -5.605 -1.386 1.00 97.69 71 LYS A N 1
ATOM 554 C CA . LYS A 1 71 ? -5.948 -6.530 -1.268 1.00 97.69 71 LYS A CA 1
ATOM 555 C C . LYS A 1 71 ? -4.663 -5.851 -1.716 1.00 97.69 71 LYS A C 1
ATOM 557 O O . LYS A 1 71 ? -4.613 -5.229 -2.776 1.00 97.69 71 LYS A O 1
ATOM 562 N N . LEU A 1 72 ? -3.634 -5.944 -0.876 1.00 97.81 72 LEU A N 1
ATOM 563 C CA . LEU A 1 72 ? -2.313 -5.372 -1.129 1.00 97.81 72 LEU A CA 1
ATOM 564 C C .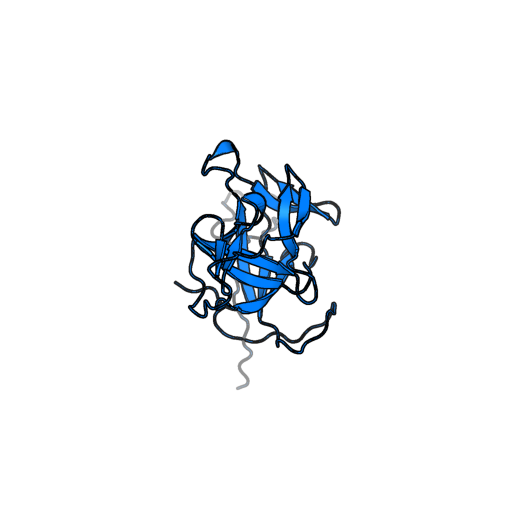 LEU A 1 72 ? -1.358 -6.481 -1.555 1.00 97.81 72 LEU A C 1
ATOM 566 O O . LEU A 1 72 ? -1.098 -7.395 -0.774 1.00 97.81 72 LEU A O 1
ATOM 570 N N . VAL A 1 73 ? -0.815 -6.374 -2.766 1.00 97.75 73 VAL A N 1
ATOM 571 C CA . VAL A 1 73 ? 0.067 -7.383 -3.366 1.00 97.75 73 VAL A CA 1
ATOM 572 C C . VAL A 1 73 ? 1.433 -6.772 -3.648 1.00 97.75 73 VAL A C 1
ATOM 574 O O . VAL A 1 73 ? 1.534 -5.759 -4.334 1.00 97.75 73 VAL A O 1
ATOM 577 N N . CYS A 1 74 ? 2.508 -7.363 -3.130 1.00 97.19 74 CYS A N 1
ATOM 578 C CA . CYS A 1 74 ? 3.867 -6.893 -3.384 1.00 97.19 74 CYS A CA 1
ATOM 579 C C . CYS A 1 74 ? 4.189 -6.984 -4.881 1.00 97.19 74 CYS A C 1
ATOM 581 O O . CYS A 1 74 ? 4.194 -8.070 -5.456 1.00 97.19 74 CYS A O 1
ATOM 583 N N . SER A 1 75 ? 4.523 -5.851 -5.502 1.00 96.56 75 SER A N 1
ATOM 584 C CA . SER A 1 75 ? 4.778 -5.772 -6.949 1.00 96.56 75 SER A CA 1
ATOM 585 C C . SER A 1 75 ? 6.038 -6.509 -7.419 1.00 96.56 75 SER A C 1
ATOM 587 O O . SER A 1 75 ? 6.231 -6.663 -8.623 1.00 96.56 75 SER A O 1
ATOM 589 N N . VAL A 1 76 ? 6.895 -6.944 -6.489 1.00 94.62 76 VAL A N 1
ATOM 590 C CA . VAL A 1 76 ? 8.130 -7.687 -6.780 1.00 94.62 76 VAL A CA 1
ATOM 591 C C . VAL A 1 76 ? 7.952 -9.180 -6.519 1.00 94.62 76 VAL A C 1
ATOM 593 O O . VAL A 1 76 ? 8.300 -9.989 -7.371 1.00 94.62 76 VAL A O 1
ATOM 596 N N . THR A 1 77 ? 7.428 -9.559 -5.350 1.00 95.31 77 THR A N 1
ATOM 597 C CA . THR A 1 77 ? 7.374 -10.968 -4.920 1.00 95.31 77 THR A CA 1
ATOM 598 C C . THR A 1 77 ? 6.023 -11.637 -5.155 1.00 95.31 77 THR A C 1
ATOM 600 O O . THR A 1 77 ? 5.929 -12.851 -5.015 1.00 95.31 77 THR A O 1
ATOM 603 N N . GLY A 1 78 ? 4.967 -10.871 -5.444 1.00 95.06 78 GLY A N 1
ATOM 604 C CA . GLY A 1 78 ? 3.594 -11.378 -5.527 1.00 95.06 78 GLY A CA 1
ATOM 605 C C . GLY A 1 78 ? 2.956 -11.708 -4.173 1.00 95.06 78 GLY A C 1
ATOM 606 O O . GLY A 1 78 ? 1.778 -12.040 -4.125 1.00 95.06 78 GLY A O 1
ATOM 607 N N . MET A 1 79 ? 3.688 -11.588 -3.057 1.00 95.38 79 MET A N 1
ATOM 608 C CA . MET A 1 79 ? 3.121 -11.831 -1.729 1.00 95.38 79 MET A CA 1
ATOM 609 C C . MET A 1 79 ? 1.998 -10.846 -1.417 1.00 95.38 79 MET A C 1
ATOM 611 O O . MET A 1 79 ? 2.185 -9.632 -1.527 1.00 95.38 79 MET A O 1
ATOM 615 N N . ALA A 1 80 ? 0.865 -11.370 -0.964 1.00 95.44 80 ALA A N 1
ATOM 616 C CA . ALA A 1 80 ? -0.305 -10.581 -0.622 1.00 95.44 80 ALA A CA 1
ATOM 617 C C . ALA A 1 80 ? -0.533 -10.527 0.892 1.00 95.44 80 ALA A C 1
ATOM 619 O O . ALA A 1 80 ? -0.251 -11.484 1.615 1.00 95.44 80 ALA A O 1
ATOM 620 N N . LEU A 1 81 ? -1.070 -9.404 1.366 1.00 95.62 81 LEU A N 1
ATOM 621 C CA . LEU A 1 81 ? -1.748 -9.361 2.659 1.00 95.62 81 LEU A CA 1
ATOM 622 C C . LEU A 1 81 ? -3.155 -9.985 2.529 1.00 95.62 81 LEU A C 1
ATOM 624 O O . LEU A 1 81 ? -3.673 -10.067 1.410 1.00 95.62 81 LEU A O 1
ATOM 628 N N . PRO A 1 82 ? -3.781 -10.407 3.648 1.00 95.44 82 PRO A N 1
ATOM 629 C CA . PRO A 1 82 ? -5.188 -10.822 3.662 1.00 95.44 82 PRO A CA 1
ATOM 630 C C . PRO A 1 82 ? -6.123 -9.717 3.151 1.00 95.44 82 PRO A C 1
ATOM 632 O O . PRO A 1 82 ? -5.684 -8.589 2.922 1.00 95.44 82 PRO A O 1
ATOM 635 N N . ARG A 1 83 ? -7.424 -9.993 3.025 1.00 96.69 83 ARG A N 1
ATOM 636 C CA . ARG A 1 83 ? -8.428 -8.949 2.764 1.00 96.69 83 ARG A CA 1
ATOM 637 C C . ARG A 1 83 ? -8.445 -7.899 3.878 1.00 96.69 83 ARG A C 1
ATOM 639 O O . ARG A 1 83 ? -8.578 -8.215 5.064 1.00 96.69 83 ARG A O 1
ATOM 646 N N . LEU A 1 84 ? -8.341 -6.633 3.483 1.00 97.62 84 LEU A N 1
ATOM 647 C CA . LEU A 1 84 ? -8.293 -5.490 4.389 1.00 97.62 84 LEU A CA 1
ATOM 648 C C . LEU A 1 84 ? -9.425 -4.520 4.068 1.00 97.62 84 LEU A C 1
ATOM 650 O O . LEU A 1 84 ? -9.630 -4.178 2.912 1.00 97.62 84 LEU A O 1
ATOM 654 N N . LEU A 1 85 ? -10.122 -4.018 5.079 1.00 97.44 85 LEU A N 1
ATOM 655 C CA . LEU A 1 85 ? -11.024 -2.883 4.933 1.00 97.44 85 LEU A CA 1
ATOM 656 C C . LEU A 1 85 ? -10.235 -1.594 5.163 1.00 97.44 85 LEU A C 1
ATOM 658 O O . LEU A 1 85 ? -9.567 -1.440 6.194 1.00 97.44 85 LEU A O 1
ATOM 662 N N . MET A 1 86 ? -10.301 -0.668 4.211 1.00 97.50 86 MET A N 1
ATOM 663 C CA . MET A 1 86 ? -9.573 0.593 4.309 1.00 97.50 86 MET A CA 1
ATOM 664 C C . MET A 1 86 ? -10.335 1.601 5.178 1.00 97.50 86 MET A C 1
ATOM 666 O O . MET A 1 86 ? -11.357 2.138 4.767 1.00 97.50 86 MET A O 1
ATOM 670 N N . GLY A 1 87 ? -9.832 1.885 6.378 1.00 97.56 87 GLY A N 1
ATOM 671 C CA . GLY A 1 87 ? -10.425 2.837 7.322 1.00 97.56 87 GLY A CA 1
ATOM 672 C C . GLY A 1 87 ? -9.746 4.205 7.286 1.00 97.56 87 GLY A C 1
ATOM 673 O O . GLY A 1 87 ? -8.524 4.300 7.144 1.00 97.56 87 GLY A O 1
ATOM 674 N N . LYS A 1 88 ? -10.519 5.282 7.451 1.00 98.25 88 LYS A N 1
ATOM 675 C CA . LYS A 1 88 ? -9.981 6.644 7.580 1.00 98.25 88 LYS A CA 1
ATOM 676 C C . LYS A 1 88 ? -9.481 6.868 8.997 1.00 98.25 88 LYS A C 1
ATOM 678 O O . LYS A 1 88 ? -10.165 6.500 9.945 1.00 98.25 88 LYS A O 1
ATOM 683 N N . VAL A 1 89 ? -8.312 7.486 9.157 1.00 97.69 89 VAL A N 1
ATOM 684 C CA . VAL A 1 89 ? -7.767 7.777 10.490 1.00 97.69 89 VAL A CA 1
ATOM 685 C C . VAL A 1 89 ? -7.801 9.268 10.768 1.00 97.69 89 VAL A C 1
ATOM 687 O O . VAL A 1 89 ? -7.172 10.054 10.061 1.00 97.69 89 VAL A O 1
ATOM 690 N N . ASP A 1 90 ? -8.474 9.635 11.856 1.00 94.94 90 ASP A N 1
ATOM 691 C CA . ASP A 1 90 ? -8.335 10.942 12.492 1.00 94.94 90 ASP A CA 1
ATOM 692 C C . ASP A 1 90 ? -7.735 10.752 13.888 1.00 94.94 90 ASP A C 1
ATOM 694 O O . ASP A 1 90 ? -8.232 9.972 14.704 1.00 94.94 90 ASP A O 1
ATOM 698 N N . LYS A 1 91 ? -6.628 11.448 14.159 1.00 90.06 91 LYS A N 1
ATOM 699 C CA . LYS A 1 91 ? -5.805 11.284 15.369 1.00 90.06 91 LYS A CA 1
ATOM 700 C C . LYS A 1 91 ? -5.400 9.816 15.590 1.00 90.06 91 LYS A C 1
ATOM 702 O O . LYS A 1 91 ? -4.568 9.311 14.844 1.00 90.06 91 LYS A O 1
ATOM 707 N N . GLN A 1 92 ? -5.956 9.164 16.608 1.00 92.44 92 GLN A N 1
ATOM 708 C CA . GLN A 1 92 ? -5.724 7.759 16.970 1.00 92.44 92 GLN A CA 1
ATOM 709 C C . GLN A 1 92 ? -7.011 6.932 16.848 1.00 92.44 92 GLN A C 1
ATOM 711 O O . GLN A 1 92 ? -7.171 5.909 17.508 1.00 92.44 92 GLN A O 1
ATOM 716 N N . THR A 1 93 ? -7.961 7.395 16.035 1.00 96.50 93 THR A N 1
ATOM 717 C CA . THR A 1 93 ? -9.240 6.717 15.825 1.00 96.50 93 THR A CA 1
ATOM 718 C C . THR A 1 93 ? -9.436 6.368 14.361 1.00 96.50 93 THR A C 1
ATOM 720 O O . THR A 1 93 ? -9.215 7.213 13.491 1.00 96.50 93 THR A O 1
ATOM 723 N N . ALA A 1 94 ? -9.852 5.132 14.099 1.00 97.50 94 ALA A N 1
ATOM 724 C CA . ALA A 1 94 ? -10.398 4.724 12.816 1.00 97.50 94 ALA A CA 1
ATOM 725 C C . ALA A 1 94 ? -11.879 5.130 12.752 1.00 97.50 94 ALA A C 1
ATOM 727 O O . ALA A 1 94 ? -12.631 4.877 13.695 1.00 97.50 94 ALA A O 1
ATOM 728 N N . LEU A 1 95 ? -12.274 5.785 11.662 1.00 97.19 95 LEU A N 1
ATOM 729 C CA . LEU A 1 95 ? -13.651 6.171 11.363 1.00 97.19 95 LEU A CA 1
ATOM 730 C C . LEU A 1 95 ? -14.286 5.070 10.509 1.00 97.19 95 LEU A C 1
ATOM 732 O O . LEU A 1 95 ? -13.794 4.788 9.414 1.00 97.19 95 LEU A O 1
ATOM 736 N N . LEU A 1 96 ? -15.344 4.442 11.024 1.00 94.00 96 LEU A N 1
ATOM 737 C CA . LEU A 1 96 ? -15.991 3.281 10.402 1.00 94.00 96 LEU A CA 1
ATOM 738 C C . LEU A 1 96 ? -17.013 3.661 9.319 1.00 94.00 96 LEU A C 1
ATOM 740 O O . LEU A 1 96 ? -17.385 2.820 8.510 1.00 94.00 96 LEU A O 1
ATOM 744 N N . ASP A 1 97 ? -17.475 4.908 9.317 1.00 95.19 97 ASP A N 1
ATOM 745 C CA . ASP A 1 97 ? -18.531 5.444 8.451 1.00 95.19 97 ASP A CA 1
ATOM 746 C C . ASP A 1 97 ? -18.006 6.358 7.334 1.00 95.19 97 ASP A C 1
ATOM 748 O O . ASP A 1 97 ? -18.791 6.965 6.608 1.00 95.19 97 ASP A O 1
ATOM 752 N N . ALA A 1 98 ? -16.684 6.476 7.194 1.00 96.88 98 ALA A N 1
ATOM 753 C CA . ALA A 1 98 ? -16.079 7.252 6.122 1.00 96.88 98 ALA A CA 1
ATOM 754 C C . ALA A 1 98 ? -16.221 6.528 4.776 1.00 96.88 98 ALA A C 1
ATOM 756 O O . ALA A 1 98 ? -15.833 5.367 4.659 1.00 96.88 98 ALA A O 1
ATOM 757 N N . ASP A 1 99 ? -16.691 7.250 3.759 1.00 97.06 99 ASP A N 1
ATOM 758 C CA . ASP A 1 99 ? -16.912 6.754 2.396 1.00 97.06 99 ASP A CA 1
ATOM 759 C C . ASP A 1 99 ? -16.206 7.600 1.322 1.00 97.06 99 ASP A C 1
ATOM 761 O O . ASP A 1 99 ? -16.314 7.314 0.132 1.00 97.06 99 ASP A O 1
ATOM 765 N N . ASP A 1 100 ? -15.465 8.645 1.710 1.00 97.56 100 ASP A N 1
ATOM 766 C CA . ASP A 1 100 ? -14.806 9.542 0.762 1.00 97.56 100 ASP A CA 1
ATOM 767 C C . ASP A 1 100 ? -13.627 8.873 0.016 1.00 97.56 100 ASP A C 1
ATOM 769 O O . ASP A 1 100 ? -12.999 7.941 0.534 1.00 97.56 100 ASP A O 1
ATOM 773 N N . PRO A 1 101 ? -13.276 9.342 -1.202 1.00 98.00 101 PRO A N 1
ATOM 774 C CA . PRO A 1 101 ? -12.148 8.804 -1.956 1.00 98.00 101 PRO A CA 1
ATOM 775 C C . PRO A 1 101 ? -10.816 8.945 -1.210 1.00 98.00 101 PRO A C 1
ATOM 777 O O . PRO A 1 101 ? -10.447 10.021 -0.722 1.00 98.00 101 PRO A O 1
ATOM 780 N N . VAL A 1 102 ? -10.015 7.882 -1.221 1.00 98.31 102 VAL A N 1
ATOM 781 C CA . VAL A 1 102 ? -8.668 7.905 -0.654 1.00 98.31 102 VAL A CA 1
ATOM 782 C C . VAL A 1 102 ? -7.754 8.741 -1.544 1.00 98.31 102 VAL A C 1
ATOM 784 O O . VAL A 1 102 ? -7.614 8.499 -2.746 1.00 98.31 102 VAL A O 1
ATOM 787 N N . SER A 1 103 ? -7.095 9.726 -0.936 1.00 97.44 103 SER A N 1
ATOM 788 C CA . SER A 1 103 ? -6.156 10.619 -1.609 1.00 97.44 103 SER A CA 1
ATOM 789 C C . SER A 1 103 ? -4.724 10.439 -1.112 1.00 97.44 103 SER A C 1
ATOM 791 O O . SER A 1 103 ? -4.457 9.827 -0.078 1.00 97.44 103 SER A O 1
ATOM 793 N N . GLN A 1 104 ? -3.788 10.996 -1.879 1.00 97.12 104 GLN A N 1
ATOM 794 C CA . GLN A 1 104 ? -2.359 10.987 -1.571 1.00 97.12 104 GLN A CA 1
ATOM 795 C C . GLN A 1 104 ? -2.070 11.529 -0.165 1.00 97.12 104 GLN A C 1
ATOM 797 O O . GLN A 1 104 ? -2.615 12.558 0.231 1.00 97.12 104 GLN A O 1
ATOM 802 N N . LEU A 1 105 ? -1.164 10.860 0.552 1.00 97.00 105 LEU A N 1
ATOM 803 C CA . LEU A 1 105 ? -0.688 11.223 1.891 1.00 97.00 105 LEU A CA 1
ATOM 804 C C . LEU A 1 105 ? -1.763 11.228 2.988 1.00 97.00 105 LEU A C 1
ATOM 806 O O . LEU A 1 105 ? -1.515 11.717 4.092 1.00 97.00 105 LEU A O 1
ATOM 810 N N . HIS A 1 106 ? -2.939 10.656 2.729 1.00 97.50 106 HIS A N 1
ATOM 811 C CA . HIS A 1 106 ? -3.919 10.420 3.778 1.00 97.50 106 HIS A CA 1
ATOM 812 C C . HIS A 1 106 ? -3.408 9.416 4.817 1.00 97.50 106 HIS A C 1
ATOM 814 O O . HIS A 1 106 ? -2.681 8.472 4.493 1.00 97.50 106 HIS A O 1
ATOM 820 N N . LYS A 1 107 ? -3.848 9.606 6.066 1.00 97.31 107 LYS A N 1
ATOM 821 C CA . LYS A 1 107 ? -3.721 8.601 7.121 1.00 97.31 107 LYS A CA 1
ATOM 822 C C . LYS A 1 107 ? -4.906 7.646 7.065 1.00 97.31 107 LYS A C 1
ATOM 824 O O . LYS A 1 107 ? -6.061 8.065 7.085 1.00 97.31 107 LYS A O 1
ATOM 829 N N . CYS A 1 108 ? -4.594 6.364 7.035 1.00 97.94 108 CYS A N 1
ATOM 830 C CA . CYS A 1 108 ? -5.545 5.274 6.940 1.00 97.94 108 CYS A CA 1
ATOM 831 C C . CYS A 1 108 ? -5.154 4.142 7.893 1.00 97.94 108 CYS A C 1
ATOM 833 O O . CYS A 1 108 ? -4.043 4.105 8.423 1.00 97.94 108 CYS A O 1
ATOM 835 N N . ALA A 1 109 ? -6.087 3.237 8.131 1.00 98.19 109 ALA A N 1
ATOM 836 C CA . ALA A 1 109 ? -5.877 2.001 8.859 1.00 98.19 109 ALA A CA 1
ATOM 837 C C . ALA A 1 109 ? -6.393 0.845 8.004 1.00 98.19 109 ALA A C 1
ATOM 839 O O . ALA A 1 109 ? -7.265 1.033 7.157 1.00 98.19 109 ALA A O 1
ATOM 840 N N . PHE A 1 110 ? -5.853 -0.347 8.225 1.00 98.38 110 PHE A N 1
ATOM 841 C CA . PHE A 1 110 ? -6.266 -1.543 7.503 1.00 98.38 110 PHE A CA 1
ATOM 842 C C . PHE A 1 110 ? -6.837 -2.541 8.499 1.00 98.38 110 PHE A C 1
ATOM 844 O O . PHE A 1 110 ? -6.079 -3.201 9.213 1.00 98.38 110 PHE A O 1
ATOM 851 N N . TYR A 1 111 ? -8.161 -2.608 8.575 1.00 98.00 111 TYR A N 1
ATOM 852 C CA . TYR A 1 111 ? -8.866 -3.595 9.387 1.00 98.00 111 TYR A CA 1
ATOM 853 C C . TYR A 1 111 ? -8.845 -4.945 8.667 1.00 98.00 111 TYR A C 1
ATOM 855 O O . TYR A 1 111 ? -9.127 -5.010 7.475 1.00 98.00 111 TYR A O 1
ATOM 863 N N . MET A 1 112 ? -8.497 -6.024 9.360 1.00 96.81 112 MET A N 1
ATOM 864 C CA . MET A 1 112 ? -8.489 -7.367 8.783 1.00 96.81 112 MET A CA 1
ATOM 865 C C . MET A 1 112 ? -9.919 -7.892 8.719 1.00 96.81 112 MET A C 1
ATOM 867 O O . MET A 1 112 ? -10.564 -8.058 9.757 1.00 96.81 112 MET A O 1
ATOM 871 N N . ARG A 1 113 ? -10.420 -8.148 7.505 1.00 93.62 113 ARG A N 1
ATOM 872 C CA . ARG A 1 113 ? -11.775 -8.680 7.309 1.00 93.62 113 ARG A CA 1
ATOM 873 C C . ARG A 1 113 ? -11.957 -9.988 8.083 1.00 93.62 113 ARG A C 1
ATOM 875 O O . ARG A 1 113 ? -11.022 -10.771 8.218 1.00 93.62 113 ARG A O 1
ATOM 882 N N . ASP A 1 114 ? -13.172 -10.197 8.585 1.00 92.06 114 ASP A N 1
ATOM 883 C CA . ASP A 1 114 ? -13.590 -11.394 9.330 1.00 92.06 114 ASP A CA 1
ATOM 884 C C . ASP A 1 114 ? -12.828 -11.640 10.646 1.00 92.06 114 ASP A C 1
ATOM 886 O O . ASP A 1 114 ? -12.772 -12.761 11.150 1.00 92.06 114 ASP A O 1
ATOM 890 N N . THR A 1 115 ? -12.261 -10.581 11.233 1.00 94.50 115 THR A N 1
ATOM 891 C CA . THR A 1 115 ? -11.603 -10.629 12.547 1.00 94.50 115 THR A CA 1
ATOM 892 C C . THR A 1 115 ? -12.310 -9.748 13.575 1.00 94.50 115 THR A C 1
ATOM 894 O O . THR A 1 115 ? -13.050 -8.823 13.240 1.00 94.50 115 THR A O 1
ATOM 897 N N . GLU A 1 116 ? -12.055 -9.972 14.859 1.00 93.12 116 GLU A N 1
ATOM 898 C CA . GLU A 1 116 ? -12.575 -9.101 15.914 1.00 93.12 116 GLU A CA 1
ATOM 899 C C . GLU A 1 116 ? -11.694 -7.857 16.074 1.00 93.12 116 GLU A C 1
ATOM 901 O O . GLU A 1 116 ? -10.749 -7.852 16.853 1.00 93.12 116 GLU A O 1
ATOM 906 N N . ARG A 1 117 ? -12.003 -6.789 15.324 1.00 95.06 117 ARG A N 1
ATOM 907 C CA . ARG A 1 117 ? -11.329 -5.473 15.415 1.00 95.06 117 ARG A CA 1
ATOM 908 C C . ARG A 1 117 ? -9.801 -5.537 15.277 1.00 95.06 117 ARG A C 1
ATOM 910 O O . ARG A 1 117 ? -9.097 -4.715 15.863 1.00 95.06 117 ARG A O 1
ATOM 917 N N . MET A 1 118 ? -9.262 -6.496 14.522 1.00 98.00 118 MET A N 1
ATOM 918 C CA . MET A 1 118 ? -7.816 -6.599 14.328 1.00 98.00 118 MET A CA 1
ATOM 919 C C . MET A 1 118 ? -7.374 -5.691 13.187 1.00 98.00 118 MET A C 1
ATOM 921 O O . MET A 1 118 ? -7.916 -5.747 12.086 1.00 98.00 118 MET A O 1
ATOM 925 N N . TYR A 1 119 ? -6.351 -4.879 13.429 1.00 98.38 119 TYR A N 1
ATOM 926 C CA . TYR A 1 119 ? -5.764 -3.990 12.430 1.00 98.38 119 TYR A CA 1
ATOM 927 C C . TYR A 1 119 ? -4.332 -4.398 12.097 1.00 98.38 119 TYR A C 1
ATOM 929 O O . TYR A 1 119 ? -3.581 -4.874 12.954 1.00 98.38 119 TYR A O 1
ATOM 937 N N . LEU A 1 120 ? -3.933 -4.160 10.846 1.00 97.88 120 LEU A N 1
ATOM 938 C CA . LEU A 1 120 ? -2.540 -4.235 10.422 1.00 97.88 120 LEU A CA 1
ATOM 939 C C . LEU A 1 120 ? -1.725 -3.202 11.198 1.00 97.88 120 LEU A C 1
ATOM 941 O O . LEU A 1 120 ? -1.950 -1.996 11.074 1.00 97.88 120 LEU A O 1
ATOM 945 N N . CYS A 1 121 ? -0.759 -3.669 11.977 1.00 97.06 121 CYS A N 1
ATOM 946 C CA . CYS A 1 121 ? -0.054 -2.839 12.935 1.00 97.06 121 CYS A CA 1
ATOM 947 C C . CYS A 1 121 ? 1.459 -3.032 12.851 1.00 97.06 121 CYS A C 1
ATOM 949 O O . CYS A 1 121 ? 1.976 -4.147 12.783 1.00 97.06 121 CYS A O 1
ATOM 951 N N . LEU A 1 122 ? 2.177 -1.917 12.894 1.00 94.81 122 LEU A N 1
ATOM 952 C CA . LEU A 1 122 ? 3.608 -1.868 13.119 1.00 94.81 122 LEU A CA 1
ATOM 953 C C . LEU A 1 122 ? 3.925 -2.096 14.600 1.00 94.81 122 LEU A C 1
ATOM 955 O O . LEU A 1 122 ? 3.490 -1.335 15.462 1.00 94.81 122 LEU A O 1
ATOM 959 N N . SER A 1 123 ? 4.804 -3.053 14.886 1.00 92.88 123 SER A N 1
ATOM 960 C CA . SER A 1 123 ? 5.446 -3.180 16.194 1.00 92.88 123 SER A CA 1
ATOM 961 C C . SER A 1 123 ? 6.949 -3.375 16.029 1.00 92.88 123 SER A C 1
ATOM 963 O O . SER A 1 123 ? 7.423 -4.442 15.632 1.00 92.88 123 SER A O 1
ATOM 965 N N . LYS A 1 124 ? 7.712 -2.317 16.332 1.00 88.38 124 LYS A N 1
ATOM 966 C CA . LYS A 1 124 ? 9.163 -2.218 16.094 1.00 88.38 124 LYS A CA 1
ATOM 967 C C . LYS A 1 124 ? 9.515 -2.402 14.610 1.00 88.38 124 LYS A C 1
ATOM 969 O O . LYS A 1 124 ? 9.408 -1.453 13.845 1.00 88.38 124 LYS A O 1
ATOM 974 N N . GLU A 1 125 ? 9.929 -3.603 14.223 1.00 89.81 125 GLU A N 1
ATOM 975 C CA . GLU A 1 125 ? 10.315 -3.980 12.853 1.00 89.81 125 GLU A CA 1
ATOM 976 C C . GLU A 1 125 ? 9.403 -5.078 12.288 1.00 89.81 125 GLU A C 1
ATOM 978 O O . GLU A 1 125 ? 9.653 -5.630 11.220 1.00 89.81 125 GLU A O 1
ATOM 983 N N . ARG A 1 126 ? 8.332 -5.421 13.009 1.00 92.81 126 ARG A N 1
ATOM 984 C CA . ARG A 1 126 ? 7.398 -6.480 12.635 1.00 92.81 126 ARG A CA 1
ATOM 985 C C . ARG A 1 126 ? 6.063 -5.895 12.214 1.00 92.81 126 ARG A C 1
ATOM 987 O O . ARG A 1 126 ? 5.593 -4.916 12.796 1.00 92.81 126 ARG A O 1
ATOM 994 N N . ILE A 1 127 ? 5.450 -6.556 11.242 1.00 95.06 127 ILE A N 1
ATOM 995 C CA . ILE A 1 127 ? 4.047 -6.373 10.896 1.00 95.06 127 ILE A CA 1
ATOM 996 C C . ILE A 1 127 ? 3.255 -7.413 11.687 1.00 95.06 127 ILE A C 1
ATOM 998 O O . ILE A 1 127 ? 3.532 -8.608 11.597 1.00 95.06 127 ILE A O 1
ATOM 1002 N N . ILE A 1 128 ? 2.325 -6.951 12.515 1.00 95.88 128 ILE A N 1
ATOM 1003 C CA . ILE A 1 128 ? 1.499 -7.783 13.391 1.00 95.88 128 ILE A CA 1
ATOM 1004 C C . ILE A 1 128 ? 0.025 -7.411 13.238 1.00 95.88 128 ILE A C 1
ATOM 1006 O O . ILE A 1 128 ? -0.322 -6.415 12.604 1.00 95.88 128 ILE A O 1
ATOM 1010 N N . GLN A 1 129 ? -0.838 -8.204 13.863 1.00 96.94 129 GLN A N 1
ATOM 1011 C CA . GLN A 1 129 ? -2.234 -7.849 14.079 1.00 96.94 129 GLN A CA 1
ATOM 1012 C C . GLN A 1 129 ? -2.366 -7.228 15.474 1.00 96.94 129 GLN A C 1
ATOM 1014 O O . GLN A 1 129 ? -1.756 -7.728 16.423 1.00 96.94 129 GLN A O 1
ATOM 1019 N N . PHE A 1 130 ? -3.132 -6.149 15.610 1.00 97.25 130 PHE A N 1
ATOM 1020 C CA . PHE A 1 130 ? -3.392 -5.520 16.906 1.00 97.25 130 PHE A CA 1
ATOM 1021 C C . PHE A 1 130 ? -4.871 -5.165 17.043 1.00 97.25 130 PHE A C 1
ATOM 1023 O O . PHE A 1 130 ? -5.441 -4.566 16.133 1.00 97.25 130 PHE A O 1
ATOM 1030 N N . GLU A 1 131 ? -5.477 -5.542 18.166 1.00 97.94 131 GLU A N 1
ATOM 1031 C CA . GLU A 1 131 ? -6.897 -5.303 18.427 1.00 97.94 131 GLU A CA 1
ATOM 1032 C C . GLU A 1 131 ? -7.155 -3.828 18.769 1.00 97.94 131 GLU A C 1
ATOM 1034 O O . GLU A 1 131 ? -6.468 -3.238 19.609 1.00 97.94 131 GLU A O 1
ATOM 1039 N N . ALA A 1 132 ? -8.151 -3.224 18.125 1.00 97.62 132 ALA A N 1
ATOM 1040 C CA . ALA A 1 132 ? -8.618 -1.884 18.450 1.00 97.62 132 ALA A CA 1
ATOM 1041 C C . ALA A 1 132 ? -9.579 -1.885 19.645 1.00 97.62 132 ALA A C 1
ATOM 1043 O O . ALA A 1 132 ? -10.306 -2.844 19.905 1.00 97.62 132 ALA A O 1
ATOM 1044 N N . THR A 1 133 ? -9.618 -0.766 20.366 1.00 97.12 133 THR A N 1
ATOM 1045 C CA . THR A 1 133 ? -10.555 -0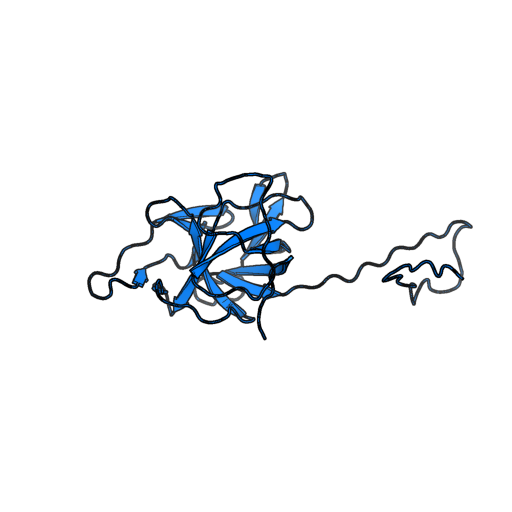.573 21.479 1.00 97.12 133 THR A CA 1
ATOM 1046 C C . THR A 1 133 ? -11.782 0.206 20.998 1.00 97.12 133 THR A C 1
ATOM 1048 O O . THR A 1 133 ? -11.618 1.307 20.470 1.00 97.12 133 THR A O 1
ATOM 1051 N N . PRO A 1 134 ? -13.015 -0.289 21.194 1.00 94.50 134 PRO A N 1
ATOM 1052 C CA . PRO A 1 134 ? -14.218 0.444 20.807 1.00 94.50 134 PRO A CA 1
ATOM 1053 C C . PRO A 1 134 ? -14.364 1.746 21.612 1.00 94.50 134 PRO A C 1
ATOM 1055 O O . PRO A 1 134 ? -14.056 1.793 22.806 1.00 94.50 134 PRO A O 1
ATOM 1058 N N . CYS A 1 135 ? -14.864 2.807 20.974 1.00 92.38 135 CYS A N 1
ATOM 1059 C CA . CYS A 1 135 ? -15.129 4.086 21.633 1.00 92.38 135 CYS A CA 1
ATOM 1060 C C . CYS A 1 135 ? -16.489 4.059 22.365 1.00 92.38 135 CYS A C 1
ATOM 1062 O O . CYS A 1 135 ? -17.525 3.993 21.706 1.00 92.38 135 CYS A O 1
ATOM 1064 N N . PRO A 1 136 ? -16.555 4.218 23.706 1.00 90.00 136 PRO A N 1
ATOM 1065 C CA . PRO A 1 136 ? -17.823 4.108 24.445 1.00 90.00 136 PRO A CA 1
ATOM 1066 C C . PRO A 1 136 ? -18.879 5.162 24.081 1.00 90.00 136 PRO A C 1
ATOM 1068 O O . PRO A 1 136 ? -20.065 4.956 24.313 1.00 90.00 136 PRO A O 1
ATOM 1071 N N . LYS A 1 137 ? -18.444 6.322 23.574 1.00 92.56 137 LYS A N 1
ATOM 1072 C CA . LYS A 1 137 ? -19.311 7.471 23.260 1.00 92.56 137 LYS A CA 1
ATOM 1073 C C . LYS A 1 137 ? -19.605 7.626 21.768 1.00 92.56 137 LYS A C 1
ATOM 1075 O O . LYS A 1 137 ? -20.513 8.368 21.416 1.00 92.56 137 LYS A O 1
ATOM 1080 N N . GLU A 1 138 ? -18.824 6.974 20.912 1.00 93.12 138 GLU A N 1
ATOM 1081 C CA . GLU A 1 138 ? -18.833 7.179 19.462 1.00 93.12 138 GLU A CA 1
ATOM 1082 C C . GLU A 1 138 ? -18.786 5.805 18.780 1.00 93.12 138 GLU A C 1
ATOM 1084 O O . GLU A 1 138 ? -17.700 5.297 18.514 1.00 93.12 138 GLU A O 1
ATOM 1089 N N . PRO A 1 139 ? -19.943 5.162 18.537 1.00 92.75 139 PRO A N 1
ATOM 1090 C CA . PRO A 1 139 ? -19.996 3.783 18.043 1.00 92.75 139 PRO A CA 1
ATOM 1091 C C . PRO A 1 139 ? -19.451 3.620 16.616 1.00 92.75 139 PRO A C 1
ATOM 1093 O O . PRO A 1 139 ? -19.137 2.510 16.206 1.00 92.75 139 PRO A O 1
ATOM 1096 N N . ASN A 1 140 ? -19.319 4.715 15.866 1.00 93.94 140 ASN A N 1
ATOM 1097 C CA . ASN A 1 140 ? -18.707 4.767 14.538 1.00 93.94 140 ASN A CA 1
ATOM 1098 C C . ASN A 1 140 ? -17.177 4.937 14.582 1.00 93.94 140 ASN A C 1
ATOM 1100 O O . ASN A 1 140 ? -16.561 5.199 13.548 1.00 93.94 140 ASN A O 1
ATOM 1104 N N . LYS A 1 141 ? -16.556 4.830 15.764 1.00 95.94 141 LYS A N 1
ATOM 1105 C CA . LYS A 1 141 ? -15.114 4.992 15.943 1.00 95.94 141 LYS A CA 1
ATOM 1106 C C . LYS A 1 141 ? -14.503 3.867 16.758 1.00 95.94 141 LYS A C 1
ATOM 1108 O O . LYS A 1 141 ? -15.054 3.415 17.762 1.00 95.94 141 LYS A O 1
ATOM 1113 N N . GLU A 1 142 ? -13.280 3.520 16.389 1.00 97.25 142 GLU A N 1
ATOM 1114 C CA . GLU A 1 142 ? -12.435 2.600 17.145 1.00 97.25 142 GLU A CA 1
ATOM 1115 C C . GLU A 1 142 ? -11.086 3.255 17.430 1.00 97.25 142 GLU A C 1
ATOM 1117 O O . GLU A 1 142 ? -10.471 3.843 16.542 1.00 97.25 142 GLU A O 1
ATOM 1122 N N . MET A 1 143 ? -10.616 3.173 18.675 1.00 97.25 143 MET A N 1
ATOM 1123 C CA . MET A 1 143 ? -9.277 3.617 19.054 1.00 97.25 143 MET A CA 1
ATOM 1124 C C . MET A 1 143 ? -8.257 2.581 18.591 1.00 97.25 143 MET A C 1
ATOM 1126 O O . MET A 1 143 ? -8.284 1.429 19.028 1.00 97.25 143 MET A O 1
ATOM 1130 N N . ILE A 1 144 ? -7.338 3.008 17.734 1.00 97.06 144 ILE A N 1
ATOM 1131 C CA . ILE A 1 144 ? -6.299 2.163 17.149 1.00 97.06 144 ILE A CA 1
ATOM 1132 C C . ILE A 1 144 ? -4.926 2.512 17.729 1.00 97.06 144 ILE A C 1
ATOM 1134 O O . ILE A 1 144 ? -4.688 3.621 18.208 1.00 97.06 144 ILE A O 1
ATOM 1138 N N . ASN A 1 145 ? -3.993 1.562 17.670 1.00 95.44 145 ASN A N 1
ATOM 1139 C CA . ASN A 1 145 ? -2.606 1.815 18.046 1.00 95.44 145 ASN A CA 1
ATOM 1140 C C . ASN A 1 145 ? -1.937 2.781 17.048 1.00 95.44 145 ASN A C 1
ATOM 1142 O O . ASN A 1 145 ? -2.234 2.738 15.853 1.00 95.44 145 ASN A O 1
ATOM 1146 N N . ASP A 1 146 ? -0.969 3.586 17.499 1.00 93.81 146 ASP A N 1
ATOM 1147 C CA . ASP A 1 146 ? -0.171 4.449 16.611 1.00 93.81 146 ASP A CA 1
ATOM 1148 C C . ASP A 1 146 ? 0.487 3.667 15.465 1.00 93.81 146 ASP A C 1
ATOM 1150 O O . ASP A 1 146 ? 0.590 4.168 14.345 1.00 93.81 146 ASP A O 1
ATOM 1154 N N . GLY A 1 147 ? 0.895 2.421 15.720 1.00 95.50 147 GLY A N 1
ATOM 1155 C CA . GLY A 1 147 ? 1.443 1.508 14.721 1.00 95.50 147 GLY A CA 1
ATOM 1156 C C . GLY A 1 147 ? 0.435 1.053 13.661 1.00 95.50 147 GLY A C 1
ATOM 1157 O O . GLY A 1 147 ? 0.841 0.554 12.618 1.00 95.50 147 GLY A O 1
ATOM 1158 N N . SER A 1 148 ? -0.868 1.227 13.888 1.00 96.94 148 SER A N 1
ATOM 1159 C CA . SER A 1 148 ? -1.937 0.904 12.929 1.00 96.94 148 SER A CA 1
ATOM 1160 C C . SER A 1 148 ? -2.330 2.085 12.033 1.00 96.94 148 SER A C 1
ATOM 1162 O O . SER A 1 148 ? -3.177 1.930 11.156 1.00 96.94 148 SER A O 1
ATOM 1164 N N . SER A 1 149 ? -1.719 3.260 12.227 1.00 96.75 149 SER A N 1
ATOM 1165 C CA . SER A 1 149 ? -1.923 4.434 11.374 1.00 96.75 149 SER A CA 1
ATOM 1166 C C . SER A 1 149 ? -0.892 4.471 10.244 1.00 96.75 149 SER A C 1
ATOM 1168 O O . SER A 1 149 ? 0.287 4.754 10.454 1.00 96.75 149 SER A O 1
ATOM 1170 N N . TRP A 1 150 ? -1.328 4.203 9.022 1.00 97.69 150 TRP A N 1
ATOM 1171 C CA . TRP A 1 150 ? -0.483 4.173 7.835 1.00 97.69 150 TRP A CA 1
ATOM 1172 C C . TRP A 1 150 ? -0.736 5.398 6.970 1.00 97.69 150 TRP A C 1
ATOM 1174 O O . TRP A 1 150 ? -1.875 5.791 6.738 1.00 97.69 150 TRP A O 1
ATOM 1184 N N . THR A 1 151 ? 0.329 5.997 6.457 1.00 97.88 151 THR A N 1
ATOM 1185 C CA . THR A 1 151 ? 0.229 6.985 5.385 1.00 97.88 151 THR A CA 1
ATOM 1186 C C . THR A 1 151 ? 0.358 6.271 4.053 1.00 97.88 151 THR A C 1
ATOM 1188 O O . THR A 1 151 ? 1.312 5.516 3.859 1.00 97.88 151 THR A O 1
ATOM 1191 N N . VAL A 1 152 ? -0.582 6.522 3.145 1.00 98.38 152 VAL A N 1
ATOM 1192 C CA . VAL A 1 152 ? -0.587 5.941 1.799 1.00 98.38 152 VAL A CA 1
ATOM 1193 C C . VAL A 1 152 ? -0.139 6.964 0.759 1.00 98.38 152 VAL A C 1
ATOM 1195 O O . VAL A 1 152 ? -0.491 8.141 0.828 1.00 98.38 152 VAL A O 1
ATOM 1198 N N . ILE A 1 153 ? 0.650 6.525 -0.217 1.00 98.31 153 ILE A N 1
ATOM 1199 C CA . ILE A 1 153 ? 1.091 7.349 -1.345 1.00 98.31 153 ILE A CA 1
ATOM 1200 C C . ILE A 1 153 ? 1.248 6.481 -2.593 1.00 98.31 153 ILE A C 1
ATOM 1202 O O . ILE A 1 153 ? 1.767 5.372 -2.511 1.00 98.31 153 ILE A O 1
ATOM 1206 N N . SER A 1 154 ? 0.809 6.968 -3.750 1.00 98.19 154 SER A N 1
ATOM 1207 C CA . SER A 1 154 ? 1.025 6.291 -5.029 1.00 98.19 154 SER A CA 1
ATOM 1208 C C . SER A 1 154 ? 2.495 6.325 -5.431 1.00 98.19 154 SER A C 1
ATOM 1210 O O . SER A 1 154 ? 3.209 7.292 -5.169 1.00 98.19 154 SER A O 1
ATOM 1212 N N . THR A 1 155 ? 2.945 5.265 -6.089 1.00 97.75 155 THR A N 1
ATOM 1213 C CA . THR A 1 155 ? 4.319 5.133 -6.577 1.00 97.75 155 THR A CA 1
ATOM 1214 C C . THR A 1 155 ? 4.334 4.749 -8.046 1.00 97.75 155 THR A C 1
ATOM 1216 O O . THR A 1 155 ? 3.382 4.162 -8.557 1.00 97.75 155 THR A O 1
ATOM 1219 N N . ASP A 1 156 ? 5.428 5.092 -8.718 1.00 96.19 156 ASP A N 1
ATOM 1220 C CA . ASP A 1 156 ? 5.664 4.761 -10.118 1.00 96.19 156 ASP A CA 1
ATOM 1221 C C . ASP A 1 156 ? 7.088 4.214 -10.294 1.00 96.19 156 ASP A C 1
ATOM 1223 O O . ASP A 1 156 ? 7.943 4.379 -9.417 1.00 96.19 156 ASP A O 1
ATOM 1227 N N . LYS A 1 157 ? 7.338 3.523 -11.406 1.00 94.62 157 LYS A N 1
ATOM 1228 C CA . LYS A 1 157 ? 8.607 2.856 -11.700 1.00 94.62 157 LYS A CA 1
ATOM 1229 C C . LYS A 1 157 ? 9.052 3.175 -13.123 1.00 94.62 157 LYS A C 1
ATOM 1231 O O . LYS A 1 157 ? 8.393 2.787 -14.080 1.00 94.62 157 LYS A O 1
ATOM 1236 N N . ALA A 1 158 ? 10.238 3.766 -13.245 1.00 95.50 158 ALA A N 1
ATOM 1237 C CA . ALA A 1 158 ? 10.985 3.800 -14.497 1.00 95.50 158 ALA A CA 1
ATOM 1238 C C . ALA A 1 158 ? 11.998 2.645 -14.514 1.00 95.50 158 ALA A C 1
ATOM 1240 O O . ALA A 1 158 ? 12.774 2.487 -13.571 1.00 95.50 158 ALA A O 1
ATOM 1241 N N . GLU A 1 159 ? 11.988 1.842 -15.575 1.00 95.88 159 GLU A N 1
ATOM 1242 C CA . GLU A 1 159 ? 12.931 0.742 -15.782 1.00 95.88 159 GLU A CA 1
ATOM 1243 C C . GLU A 1 159 ? 13.657 0.927 -17.112 1.00 95.88 159 GLU A C 1
ATOM 1245 O O . GLU A 1 159 ? 13.042 1.260 -18.123 1.00 95.88 159 GLU A O 1
ATOM 1250 N N . TYR A 1 160 ? 14.971 0.710 -17.098 1.00 96.56 160 TYR A N 1
ATOM 1251 C CA . TYR A 1 160 ? 15.822 0.811 -18.275 1.00 96.56 160 TYR A CA 1
ATOM 1252 C C . TYR A 1 160 ? 16.655 -0.460 -18.394 1.00 96.56 160 TYR A C 1
ATOM 1254 O O . TYR A 1 160 ? 17.321 -0.865 -17.440 1.00 96.56 160 TYR A O 1
ATOM 1262 N N . THR A 1 161 ? 16.646 -1.070 -19.574 1.00 96.38 161 THR A N 1
ATOM 1263 C CA . THR A 1 161 ? 17.407 -2.286 -19.869 1.00 96.38 161 THR A CA 1
ATOM 1264 C C . THR A 1 161 ? 18.229 -2.063 -21.130 1.00 96.38 161 THR A C 1
ATOM 1266 O O . THR A 1 161 ? 17.715 -1.569 -22.130 1.00 96.38 161 THR A O 1
ATOM 1269 N N . PHE A 1 162 ? 19.513 -2.410 -21.087 1.00 95.81 162 PHE A N 1
ATOM 1270 C CA . PHE A 1 162 ? 20.426 -2.300 -22.223 1.00 95.81 162 PHE A CA 1
ATOM 1271 C C . PHE A 1 162 ? 21.437 -3.453 -22.205 1.00 95.81 162 PHE A C 1
ATOM 1273 O O . PHE A 1 162 ? 21.651 -4.085 -21.171 1.00 95.81 162 PHE A O 1
ATOM 1280 N N . CYS A 1 163 ? 22.062 -3.727 -23.350 1.00 94.94 163 CYS A N 1
ATOM 1281 C CA . CYS A 1 163 ? 23.109 -4.737 -23.481 1.00 94.94 163 CYS A CA 1
ATOM 1282 C C . CYS A 1 163 ? 24.140 -4.297 -24.530 1.00 94.94 163 CYS A C 1
ATOM 1284 O O . CYS A 1 163 ? 23.776 -3.914 -25.641 1.00 94.94 163 CYS A O 1
ATOM 1286 N N . GLU A 1 164 ? 25.427 -4.382 -24.193 1.00 95.62 164 GLU A N 1
ATOM 1287 C CA . GLU A 1 164 ? 26.541 -4.142 -25.116 1.00 95.62 164 GLU A CA 1
ATOM 1288 C C . GLU A 1 164 ? 26.916 -5.437 -25.853 1.00 95.62 164 GLU A C 1
ATOM 1290 O O . GLU A 1 164 ? 27.961 -6.041 -25.614 1.00 95.62 164 GLU A O 1
ATOM 1295 N N . GLY A 1 165 ? 26.041 -5.897 -26.751 1.00 94.69 165 GLY A N 1
ATOM 1296 C CA . GLY A 1 165 ? 26.198 -7.199 -27.419 1.00 94.69 165 GLY A CA 1
ATOM 1297 C C . GLY A 1 165 ? 27.491 -7.367 -28.235 1.00 94.69 165 GLY A C 1
ATOM 1298 O O . GLY A 1 165 ? 27.925 -8.492 -28.455 1.00 94.69 165 GLY A O 1
ATOM 1299 N N . MET A 1 166 ? 28.126 -6.264 -28.648 1.00 95.88 166 MET A N 1
ATOM 1300 C CA . MET A 1 166 ? 29.393 -6.248 -29.399 1.00 95.88 166 MET A CA 1
ATOM 1301 C C . MET A 1 166 ? 30.586 -5.759 -28.558 1.00 95.88 166 MET A C 1
ATOM 1303 O O . MET A 1 166 ? 31.625 -5.393 -29.108 1.00 95.88 166 MET A O 1
ATOM 1307 N N . GLY A 1 167 ? 30.447 -5.754 -27.231 1.00 94.50 167 GLY A N 1
ATOM 1308 C CA . GLY A 1 167 ? 31.432 -5.195 -26.311 1.00 94.50 167 GLY A CA 1
ATOM 1309 C C . GLY A 1 167 ? 31.304 -3.676 -26.129 1.00 94.50 167 GLY A C 1
ATOM 1310 O O . GLY A 1 167 ? 30.389 -3.060 -26.681 1.00 94.50 167 GLY A O 1
ATOM 1311 N N . PRO A 1 168 ? 32.215 -3.075 -25.343 1.00 94.31 168 PRO A N 1
ATOM 1312 C CA . PRO A 1 168 ? 32.077 -1.700 -24.876 1.00 94.31 168 PRO A CA 1
ATOM 1313 C C . PRO A 1 168 ? 31.992 -0.674 -26.005 1.00 94.31 168 PRO A C 1
ATOM 1315 O O . PRO A 1 168 ? 32.827 -0.668 -26.918 1.00 94.31 168 PRO A O 1
ATOM 1318 N N . VAL A 1 169 ? 31.029 0.243 -25.915 1.00 94.75 169 VAL A N 1
ATOM 1319 C CA . VAL A 1 169 ? 30.899 1.369 -26.852 1.00 94.75 169 VAL A CA 1
ATOM 1320 C C . VAL A 1 169 ? 31.465 2.665 -26.265 1.00 94.75 169 VAL A C 1
ATOM 1322 O O . VAL A 1 169 ? 31.509 2.868 -25.057 1.00 94.75 169 VAL A O 1
ATOM 1325 N N . ARG A 1 170 ? 31.928 3.581 -27.131 1.00 93.75 170 ARG A N 1
ATOM 1326 C CA . ARG A 1 170 ? 32.461 4.892 -26.697 1.00 93.75 170 ARG A CA 1
ATOM 1327 C C . ARG A 1 170 ? 31.368 5.899 -26.321 1.00 93.75 170 ARG A C 1
ATOM 1329 O O . ARG A 1 170 ? 31.662 6.886 -25.655 1.00 93.75 170 ARG A O 1
ATOM 1336 N N . SER A 1 171 ? 30.146 5.696 -26.805 1.00 94.69 171 SER A N 1
ATOM 1337 C CA . SER A 1 171 ? 28.999 6.574 -26.566 1.00 94.69 171 SER A CA 1
ATOM 1338 C C . SER A 1 171 ? 28.204 6.139 -25.340 1.00 94.69 171 SER A C 1
ATOM 1340 O O . SER A 1 171 ? 28.215 4.973 -24.960 1.00 94.69 171 SER A O 1
ATOM 1342 N N . THR A 1 172 ? 27.454 7.067 -24.751 1.00 94.50 172 THR A N 1
ATOM 1343 C CA . THR A 1 172 ? 26.512 6.748 -23.675 1.00 94.50 172 THR A CA 1
ATOM 1344 C C . THR A 1 172 ? 25.358 5.889 -24.188 1.00 94.50 172 THR A C 1
ATOM 1346 O O . THR A 1 172 ? 24.912 6.048 -25.322 1.00 94.50 172 THR A O 1
ATOM 1349 N N . VAL A 1 173 ? 24.833 5.018 -23.325 1.00 94.50 173 VAL A N 1
ATOM 1350 C CA . VAL A 1 173 ? 23.651 4.181 -23.617 1.00 94.50 173 VAL A CA 1
ATOM 1351 C C . VAL A 1 173 ? 22.331 4.959 -23.568 1.00 94.50 173 VAL A C 1
ATOM 1353 O O . VAL A 1 173 ? 21.292 4.454 -23.977 1.00 94.50 173 VAL A O 1
ATOM 1356 N N . THR A 1 174 ? 22.355 6.183 -23.043 1.00 95.88 174 THR A N 1
ATOM 1357 C CA . THR A 1 174 ? 21.187 7.053 -22.903 1.00 95.88 174 THR A CA 1
ATOM 1358 C C . THR A 1 174 ? 21.028 7.995 -24.102 1.00 95.88 174 THR A C 1
ATOM 1360 O O . THR A 1 174 ? 22.035 8.431 -24.669 1.00 95.88 174 THR A O 1
ATOM 1363 N N . PRO A 1 175 ? 19.782 8.377 -24.453 1.00 95.56 175 PRO A N 1
ATOM 1364 C CA . PRO A 1 175 ? 18.507 7.939 -23.865 1.00 95.56 175 PRO A CA 1
ATOM 1365 C C . PRO A 1 175 ? 18.120 6.510 -24.288 1.00 95.56 175 PRO A C 1
ATOM 1367 O O . PRO A 1 175 ? 18.174 6.168 -25.465 1.00 95.56 175 PRO A O 1
ATOM 1370 N N . VAL A 1 176 ? 17.707 5.682 -23.321 1.00 96.88 176 VAL A N 1
ATOM 1371 C CA . VAL A 1 176 ? 17.293 4.293 -23.582 1.00 96.88 176 VAL A CA 1
ATOM 1372 C C . VAL A 1 176 ? 15.871 4.299 -24.162 1.00 96.88 176 VAL A C 1
ATOM 1374 O O . VAL A 1 176 ? 14.989 4.914 -23.557 1.00 96.88 176 VAL A O 1
ATOM 1377 N N . PRO A 1 177 ? 15.616 3.647 -25.311 1.00 96.44 177 PRO A N 1
ATOM 1378 C CA . PRO A 1 177 ? 14.282 3.604 -25.901 1.00 96.44 177 PRO A CA 1
ATOM 1379 C C . PRO A 1 177 ? 13.311 2.796 -25.029 1.00 96.44 177 PRO A C 1
ATOM 1381 O O . PRO A 1 177 ? 13.660 1.732 -24.521 1.00 96.44 177 PRO A O 1
ATOM 1384 N N . VAL A 1 178 ? 12.074 3.284 -24.899 1.00 96.25 178 VAL A N 1
ATOM 1385 C CA . VAL A 1 178 ? 10.986 2.623 -24.162 1.00 96.25 178 VAL A CA 1
ATOM 1386 C C . VAL A 1 178 ? 9.854 2.299 -25.133 1.00 96.25 178 VAL A C 1
ATOM 1388 O O . VAL A 1 178 ? 9.366 3.177 -25.843 1.00 96.25 178 VAL A O 1
ATOM 1391 N N . VAL A 1 179 ? 9.431 1.035 -25.169 1.00 95.75 179 VAL A N 1
ATOM 1392 C CA . VAL A 1 179 ? 8.301 0.576 -25.989 1.00 95.75 179 VAL A CA 1
ATOM 1393 C C . VAL A 1 179 ? 7.084 0.400 -25.084 1.00 95.75 179 VAL A C 1
ATOM 1395 O O . VAL A 1 179 ? 7.083 -0.473 -24.222 1.00 95.75 179 VAL A O 1
ATOM 1398 N N . HIS A 1 180 ? 6.051 1.226 -25.272 1.00 93.62 180 HIS A N 1
ATOM 1399 C CA . HIS A 1 180 ? 4.836 1.183 -24.443 1.00 93.62 180 HIS A CA 1
ATOM 1400 C C . HIS A 1 180 ? 3.778 0.195 -24.948 1.00 93.62 180 HIS A C 1
ATOM 1402 O O . HIS A 1 180 ? 3.074 -0.413 -24.149 1.00 93.62 180 HIS A O 1
ATOM 1408 N N . SER A 1 181 ? 3.628 0.053 -26.266 1.00 94.38 181 SER A N 1
ATOM 1409 C CA . SER A 1 181 ? 2.666 -0.870 -26.877 1.00 94.38 181 SER A CA 1
ATOM 1410 C C . SER A 1 181 ? 3.093 -1.255 -28.294 1.00 94.38 181 SER A C 1
ATOM 1412 O O . SER A 1 181 ? 3.887 -0.556 -28.926 1.00 94.38 181 SER A O 1
ATOM 1414 N N . LEU A 1 182 ? 2.570 -2.383 -28.782 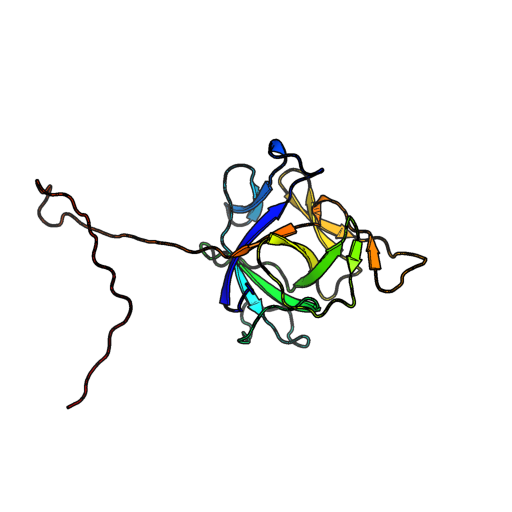1.00 94.62 182 LEU A N 1
ATOM 1415 C CA . LEU A 1 182 ? 2.729 -2.866 -30.153 1.00 94.62 182 LEU A CA 1
ATOM 1416 C C . LEU A 1 182 ? 1.335 -3.097 -30.742 1.00 94.62 182 LEU A C 1
ATOM 1418 O O . LEU A 1 182 ? 0.502 -3.740 -30.105 1.00 94.62 182 LEU A O 1
ATOM 1422 N N . GLN A 1 183 ? 1.080 -2.593 -31.950 1.00 92.81 183 GLN A N 1
ATOM 1423 C CA . GLN A 1 183 ? -0.205 -2.745 -32.632 1.00 92.81 183 GLN A CA 1
ATOM 1424 C C . GLN A 1 183 ? 0.007 -3.311 -34.037 1.00 92.81 183 GLN A C 1
ATOM 1426 O O . GLN A 1 183 ? 0.782 -2.766 -34.821 1.00 92.81 183 GLN A O 1
ATOM 1431 N N . PHE A 1 184 ? -0.706 -4.390 -34.364 1.00 88.50 184 PHE A N 1
ATOM 1432 C CA . PHE A 1 184 ? -0.772 -4.904 -35.730 1.00 88.50 184 PHE A CA 1
ATOM 1433 C C . PHE A 1 184 ? -1.816 -4.113 -36.518 1.00 88.50 184 PHE A C 1
ATOM 1435 O O . PHE A 1 184 ? -2.973 -4.028 -36.107 1.00 88.50 184 PHE A O 1
ATOM 1442 N N . MET A 1 185 ? -1.421 -3.550 -37.659 1.00 82.06 185 MET A N 1
ATOM 1443 C CA . MET A 1 185 ? -2.368 -3.061 -38.659 1.00 82.06 185 MET A CA 1
ATOM 1444 C C . MET A 1 185 ? -2.610 -4.172 -39.678 1.00 82.06 185 MET A C 1
ATOM 1446 O O . MET A 1 185 ? -1.679 -4.610 -40.352 1.00 82.06 185 MET A O 1
ATOM 1450 N N . ILE A 1 186 ? -3.854 -4.642 -39.759 1.00 76.19 186 ILE A N 1
ATOM 1451 C CA . ILE A 1 186 ? -4.321 -5.494 -40.853 1.00 76.19 186 ILE A CA 1
ATOM 1452 C C . ILE A 1 186 ? -4.836 -4.533 -41.931 1.00 76.19 186 ILE A C 1
ATOM 1454 O O . ILE A 1 186 ? -5.755 -3.760 -41.654 1.00 76.19 186 ILE A O 1
ATOM 1458 N N . PHE A 1 187 ? -4.186 -4.534 -43.096 1.00 67.19 187 PHE A N 1
ATOM 1459 C CA . PHE A 1 187 ? -4.608 -3.787 -44.286 1.00 67.19 187 PHE A CA 1
ATOM 1460 C C . PHE A 1 187 ? -5.608 -4.595 -45.111 1.00 67.19 187 PHE A C 1
ATOM 1462 O O . PHE A 1 187 ? -5.440 -5.836 -45.174 1.00 67.19 187 PHE A O 1
#